Protein AF-A0AAN8G647-F1 (afdb_monomer_lite)

Radius of gyration: 43.49 Å; chains: 1; bounding box: 98×58×112 Å

InterPro domains:
  IPR051825 SRC Kinase Signaling Inhibitor [PTHR22741] (20-263)

Foldseek 3Di:
DDDDDDPDDDDDDDDDDPPDDDDDDDDDDDDDDDDDDDDDPDPPQPPVNVVVVVVVVVVVVVVVVVVVCCVCVPDDDPVVVVVVVVVVVVVCVVDVPVVVVVPDDDPDDPPPPDPVNVVVVVVVVVVVVVVVVVVVVVVVVVVVVVVVVVVVVVVVVVVVVVVVCVVVPPPDDDDPDDDPPVVVLVVVLVVLVVVLVVLVVVLVVLVVVLVVLVVVQVCCCVVVVDDDDVVSVVVSVVSVVVSVVSVVVSVVCVVVSVVSVVVD

Secondary structure (DSSP, 8-state):
-----------------TT---------------------------HHHHHHHHHHHHHHHHHHHHHHHHHHHTT--HHHHHHHHHHHHHHHHT-GGGGGGS-S-PPPPPS---HHHHHHHHHHHHHHHHHHHHHHHHHHHHHHHHHHHHHHHHHHHHHHHHHHHHHHS-------SS-HHHHHHHHHHHHHHHHHHHHHHHHHHHHHHHHHHHHHHHHHHHHS-PPPPHHHHHHHHHHHHHHHHHHHHHHHHHHHHHHHHHT-

Sequence (264 aa):
MAHTDYRKSRKNYDTYDPYSSDASSHASSHDSRSVTRSGSATPVIDRESRARMETMERQLAGLSSLVHSALVSKGMSESSRRDMADLRREILALHPDAERAASEEPPSLPDSLSSHTQTQLDHLRQKLQQAGTDMKQLRRIAQVNAQNARKYISEAAEEITRLVSQKIMVPVTNTPNGDGSRSAQKQDEIIERKNHEDRLIRLLEGLTRFENNVESVRSSVLTSNRKLRMSEVESLTEGLTQIGREAAALKTEFPSIQSGIEAQ

Organism: Trichostrongylus colubriformis (NCBI:txid6319)

Structure (mmCIF, N/CA/C/O backbone):
data_AF-A0AAN8G647-F1
#
_entry.id   AF-A0AAN8G647-F1
#
loop_
_atom_site.group_PDB
_atom_site.id
_atom_site.type_symbol
_atom_site.label_atom_id
_atom_site.label_alt_id
_atom_site.label_comp_id
_atom_site.label_asym_id
_atom_site.label_entity_id
_atom_site.label_seq_id
_atom_site.pdbx_PDB_ins_code
_atom_site.Cartn_x
_atom_site.Cartn_y
_atom_site.Cartn_z
_atom_site.occupancy
_atom_site.B_iso_or_equiv
_atom_site.auth_seq_id
_atom_site.auth_comp_id
_atom_site.auth_asym_id
_atom_site.auth_atom_id
_atom_site.pdbx_PDB_model_num
ATOM 1 N N . MET A 1 1 ? -18.556 34.632 -59.551 1.00 43.09 1 MET A N 1
ATOM 2 C CA . MET A 1 1 ? -17.208 34.964 -60.069 1.00 43.09 1 MET A CA 1
ATOM 3 C C . MET A 1 1 ? -16.446 35.686 -58.965 1.00 43.09 1 MET A C 1
ATOM 5 O O . MET A 1 1 ? -17.092 36.428 -58.242 1.00 43.09 1 MET A O 1
ATOM 9 N N . ALA A 1 2 ? -15.127 35.466 -58.879 1.00 40.72 2 ALA A N 1
ATOM 10 C CA . ALA A 1 2 ? -14.143 36.053 -57.947 1.00 40.72 2 ALA A CA 1
ATOM 11 C C . ALA A 1 2 ? -13.779 35.240 -56.678 1.00 40.72 2 ALA A C 1
ATOM 13 O O . ALA A 1 2 ? -14.402 35.341 -55.628 1.00 40.72 2 ALA A O 1
ATOM 14 N N . HIS A 1 3 ? -12.748 34.408 -56.877 1.00 38.38 3 HIS A N 1
ATOM 15 C CA . HIS A 1 3 ? -11.549 34.135 -56.067 1.00 38.38 3 HIS A CA 1
ATOM 16 C C . HIS A 1 3 ? -11.583 34.266 -54.535 1.00 38.38 3 HIS A C 1
ATOM 18 O O . HIS A 1 3 ? -11.672 35.354 -53.978 1.00 38.38 3 HIS A O 1
ATOM 24 N N . THR A 1 4 ? -11.335 33.133 -53.872 1.00 48.41 4 THR A N 1
ATOM 25 C CA . THR A 1 4 ? -10.794 33.053 -52.508 1.00 48.41 4 THR A CA 1
ATOM 26 C C . THR A 1 4 ? -9.387 32.458 -52.590 1.00 48.41 4 THR A C 1
ATOM 28 O O . THR A 1 4 ? -9.194 31.364 -53.125 1.00 48.41 4 THR A O 1
ATOM 31 N N . ASP A 1 5 ? -8.405 33.203 -52.093 1.00 44.22 5 ASP A N 1
ATOM 32 C CA . ASP A 1 5 ? -6.989 32.850 -52.088 1.00 44.22 5 ASP A CA 1
ATOM 33 C C . ASP A 1 5 ? -6.677 31.745 -51.068 1.00 44.22 5 ASP A C 1
ATOM 35 O O . ASP A 1 5 ? -6.790 31.942 -49.860 1.00 44.22 5 ASP A O 1
ATOM 39 N N . TYR A 1 6 ? -6.189 30.597 -51.543 1.00 44.00 6 TYR A N 1
ATOM 40 C CA . TYR A 1 6 ? -5.498 29.616 -50.703 1.00 44.00 6 TYR A CA 1
ATOM 41 C C . TYR A 1 6 ? -3.998 29.657 -50.999 1.00 44.00 6 TYR A C 1
ATOM 43 O O . TYR A 1 6 ? -3.492 29.009 -51.916 1.00 44.00 6 TYR A O 1
ATOM 51 N N . ARG A 1 7 ? -3.259 30.404 -50.173 1.00 42.88 7 ARG A N 1
ATOM 52 C CA . ARG A 1 7 ? -1.790 30.411 -50.141 1.00 42.88 7 ARG A CA 1
ATOM 53 C C . ARG A 1 7 ? -1.291 29.096 -49.532 1.00 42.88 7 ARG A C 1
ATOM 55 O O . ARG A 1 7 ? -1.077 28.990 -48.327 1.00 42.88 7 ARG A O 1
ATOM 62 N N . LYS A 1 8 ? -1.124 28.064 -50.363 1.00 43.88 8 LYS A N 1
ATOM 63 C CA . LYS A 1 8 ? -0.558 26.770 -49.957 1.00 43.88 8 LYS A CA 1
ATOM 64 C C . LYS A 1 8 ? 0.971 26.841 -50.008 1.00 43.88 8 LYS A C 1
ATOM 66 O O . LYS A 1 8 ? 1.579 26.754 -51.070 1.00 43.88 8 LYS A O 1
ATOM 71 N N . SER A 1 9 ? 1.571 27.027 -48.835 1.00 42.94 9 SER A N 1
ATOM 72 C CA . SER A 1 9 ? 3.010 26.918 -48.584 1.00 42.94 9 SER A CA 1
ATOM 73 C C . SER A 1 9 ? 3.505 25.514 -48.964 1.00 42.94 9 SER A C 1
ATOM 75 O O . SER A 1 9 ? 3.171 24.532 -48.299 1.00 42.94 9 SER A O 1
ATOM 77 N N . ARG A 1 10 ? 4.251 25.404 -50.070 1.00 42.22 10 ARG A N 1
ATOM 78 C CA . ARG A 1 10 ? 4.987 24.189 -50.442 1.00 42.22 10 ARG A CA 1
ATOM 79 C C . ARG A 1 10 ? 6.352 24.236 -49.759 1.00 42.22 10 ARG A C 1
ATOM 81 O O . ARG A 1 10 ? 7.203 25.037 -50.124 1.00 42.22 10 ARG A O 1
ATOM 88 N N . LYS A 1 11 ? 6.526 23.383 -48.750 1.00 42.91 11 LYS A N 1
ATOM 89 C CA . LYS A 1 11 ? 7.830 23.033 -48.183 1.00 42.91 11 LYS A CA 1
ATOM 90 C C . LYS A 1 11 ? 8.525 22.101 -49.177 1.00 42.91 11 LYS A C 1
ATOM 92 O O . LYS A 1 11 ? 8.021 21.009 -49.430 1.00 42.91 11 LYS A O 1
ATOM 97 N N . ASN A 1 12 ? 9.629 22.560 -49.759 1.00 40.22 12 ASN A N 1
ATOM 98 C CA . ASN A 1 12 ? 10.538 21.725 -50.535 1.00 40.22 12 ASN A CA 1
ATOM 99 C C . ASN A 1 12 ? 11.295 20.813 -49.560 1.00 40.22 12 ASN A C 1
ATOM 101 O O . ASN A 1 12 ? 11.876 21.296 -48.590 1.00 40.22 12 ASN A O 1
ATOM 105 N N . TYR A 1 13 ? 11.235 19.506 -49.796 1.00 39.31 13 TYR A N 1
ATOM 106 C CA . TYR A 1 13 ? 12.129 18.538 -49.177 1.00 39.31 13 TYR A CA 1
ATOM 107 C C . TYR A 1 13 ? 13.329 18.389 -50.111 1.00 39.31 13 TYR A C 1
ATOM 109 O O . TYR A 1 13 ? 13.176 17.850 -51.204 1.00 39.31 13 TYR A O 1
ATOM 117 N N . ASP A 1 14 ? 14.492 18.889 -49.694 1.00 42.91 14 ASP A N 1
ATOM 118 C CA . ASP A 1 14 ? 15.765 18.560 -50.332 1.00 42.91 14 ASP A CA 1
ATOM 119 C C . ASP A 1 14 ? 16.161 17.137 -49.922 1.00 42.91 14 ASP A C 1
ATOM 121 O O . ASP A 1 14 ? 16.402 16.833 -48.751 1.00 42.91 14 ASP A O 1
ATOM 125 N N . THR A 1 15 ? 16.166 16.248 -50.910 1.00 43.97 15 THR A N 1
ATOM 126 C CA . THR A 1 15 ? 16.683 14.884 -50.829 1.00 43.97 15 THR A CA 1
ATOM 127 C C . THR A 1 15 ? 18.209 14.943 -50.882 1.00 43.97 15 THR A C 1
ATOM 129 O O . THR A 1 15 ? 18.790 15.271 -51.910 1.00 43.97 15 THR A O 1
ATOM 132 N N . TYR A 1 16 ? 18.851 14.648 -49.753 1.00 43.12 16 TYR A N 1
ATOM 133 C CA . TYR A 1 16 ? 20.303 14.549 -49.617 1.00 43.12 16 TYR A CA 1
ATOM 134 C C . TYR A 1 16 ? 20.793 13.229 -50.238 1.00 43.12 16 TYR A C 1
ATOM 136 O O . TYR A 1 16 ? 20.509 12.159 -49.699 1.00 43.12 16 TYR A O 1
ATOM 144 N N . ASP A 1 17 ? 21.498 13.305 -51.370 1.00 45.91 17 ASP A N 1
ATOM 145 C CA . ASP A 1 17 ? 22.192 12.180 -52.013 1.00 45.91 17 ASP A CA 1
ATOM 146 C C . ASP A 1 17 ? 23.715 12.302 -51.770 1.00 45.91 17 ASP A C 1
ATOM 148 O O . ASP A 1 17 ? 24.342 13.235 -52.279 1.00 45.91 17 ASP A O 1
ATOM 152 N N . PRO A 1 18 ? 24.328 11.410 -50.970 1.00 44.50 18 PRO A N 1
ATOM 153 C CA . PRO A 1 18 ? 25.734 11.497 -50.581 1.00 44.50 18 PRO A CA 1
ATOM 154 C C . PRO A 1 18 ? 26.739 10.879 -51.577 1.00 44.50 18 PRO A C 1
ATOM 156 O O . PRO A 1 18 ? 27.893 10.690 -51.196 1.00 44.50 18 PRO A O 1
ATOM 159 N N . TYR A 1 19 ? 26.366 10.570 -52.829 1.00 44.28 19 TYR A N 1
ATOM 160 C CA . TYR A 1 19 ? 27.281 9.909 -53.786 1.00 44.28 19 TYR A CA 1
ATOM 161 C C . TYR A 1 19 ? 27.636 10.676 -55.071 1.00 44.28 19 TYR A C 1
ATOM 163 O O . TYR A 1 19 ? 28.317 10.125 -55.937 1.00 44.28 19 TYR A O 1
ATOM 171 N N . SER A 1 20 ? 27.293 11.959 -55.196 1.00 40.38 20 SER A N 1
ATOM 172 C CA . SER A 1 20 ? 27.728 12.763 -56.349 1.00 40.38 20 SER A CA 1
ATOM 173 C C . SER A 1 20 ? 29.081 13.433 -56.076 1.00 40.38 20 SER A C 1
ATOM 175 O O . SER A 1 20 ? 29.139 14.522 -55.514 1.00 40.38 20 SER A O 1
ATOM 177 N N . SER A 1 21 ? 30.183 12.770 -56.438 1.00 40.22 21 SER A N 1
ATOM 178 C CA . SER A 1 21 ? 31.523 13.379 -56.448 1.00 40.22 21 SER A CA 1
ATOM 179 C C . SER A 1 21 ? 31.944 13.725 -57.873 1.00 40.22 21 SER A C 1
ATOM 181 O O . SER A 1 21 ? 32.163 12.840 -58.701 1.00 40.22 21 SER A O 1
ATOM 183 N N . ASP A 1 22 ? 32.077 15.027 -58.118 1.00 37.62 22 ASP A N 1
ATOM 184 C CA . ASP A 1 22 ? 32.729 15.630 -59.275 1.00 37.62 22 ASP A CA 1
ATOM 185 C C . ASP A 1 22 ? 34.181 15.143 -59.392 1.00 37.62 22 ASP A C 1
ATOM 187 O O . ASP A 1 22 ? 35.044 15.486 -58.583 1.00 37.62 22 ASP A O 1
ATOM 191 N N . ALA A 1 23 ? 34.471 14.362 -60.430 1.00 37.97 23 ALA A N 1
ATOM 192 C CA . ALA A 1 23 ? 35.831 14.051 -60.850 1.00 37.97 23 ALA A CA 1
ATOM 193 C C . ALA A 1 23 ? 36.144 14.818 -62.140 1.00 37.97 23 ALA A C 1
ATOM 195 O O . ALA A 1 23 ? 36.084 14.281 -63.244 1.00 37.97 23 ALA A O 1
ATOM 196 N N . SER A 1 24 ? 36.495 16.094 -61.991 1.00 38.53 24 SER A N 1
ATOM 197 C CA . SER A 1 24 ? 37.143 16.875 -63.043 1.00 38.53 24 SER A CA 1
ATOM 198 C C . SER A 1 24 ? 38.278 17.708 -62.454 1.00 38.53 24 SER A C 1
ATOM 200 O O . SER A 1 24 ? 38.050 18.784 -61.903 1.00 38.53 24 SER A O 1
ATOM 202 N N . SER A 1 25 ? 39.515 17.235 -62.599 1.00 38.84 25 SER A N 1
ATOM 203 C CA . SER A 1 25 ? 40.699 18.091 -62.539 1.00 38.84 25 SER A CA 1
ATOM 204 C C . SER A 1 25 ? 41.855 17.503 -63.356 1.00 38.84 25 SER A C 1
ATOM 206 O O . SER A 1 25 ? 42.050 16.295 -63.469 1.00 38.84 25 SER A O 1
ATOM 208 N N . HIS A 1 26 ? 42.543 18.423 -64.024 1.00 37.00 26 HIS A N 1
ATOM 209 C CA . HIS A 1 26 ? 43.548 18.246 -65.060 1.00 37.00 26 HIS A CA 1
ATOM 210 C C . HIS A 1 26 ? 44.852 17.576 -64.601 1.00 37.00 26 HIS A C 1
ATOM 212 O O . HIS A 1 26 ? 45.383 17.869 -63.536 1.00 37.00 26 HIS A O 1
ATOM 218 N N . ALA A 1 27 ? 45.396 16.776 -65.522 1.00 36.59 27 ALA A N 1
ATOM 219 C CA . ALA A 1 27 ? 46.801 16.619 -65.906 1.00 36.59 27 ALA A CA 1
ATOM 220 C C . ALA A 1 27 ? 47.898 17.296 -65.052 1.00 36.59 27 ALA A C 1
ATOM 222 O O . ALA A 1 27 ? 48.019 18.518 -65.043 1.00 36.59 27 ALA A O 1
ATOM 223 N N . SER A 1 28 ? 48.854 16.491 -64.573 1.00 35.41 28 SER A N 1
ATOM 224 C CA . SER A 1 28 ? 50.280 16.779 -64.779 1.00 35.41 28 SER A CA 1
ATOM 225 C C . SER A 1 28 ? 51.147 15.513 -64.698 1.00 35.41 28 SER A C 1
ATOM 227 O O . SER A 1 28 ? 50.876 14.558 -63.977 1.00 35.41 28 SER A O 1
ATOM 229 N N . SER A 1 29 ? 52.161 15.523 -65.555 1.00 40.03 29 SER A N 1
ATOM 230 C CA . SER A 1 29 ? 53.156 14.500 -65.867 1.00 40.03 29 SER A CA 1
ATOM 231 C C . SER A 1 29 ? 54.141 14.235 -64.723 1.00 40.03 29 SER A C 1
ATOM 233 O O . SER A 1 29 ? 54.712 15.193 -64.209 1.00 40.03 29 SER A O 1
ATOM 235 N N . HIS A 1 30 ? 54.496 12.966 -64.470 1.00 38.84 30 HIS A N 1
ATOM 236 C CA . HIS A 1 30 ? 55.895 12.638 -64.166 1.00 38.84 30 HIS A CA 1
ATOM 237 C C . HIS A 1 30 ? 56.298 11.192 -64.524 1.00 38.84 30 HIS A C 1
ATOM 239 O O . HIS A 1 30 ? 55.795 10.216 -63.980 1.00 38.84 30 HIS A O 1
ATOM 245 N N . ASP A 1 31 ? 57.207 11.155 -65.496 1.00 34.41 31 ASP A N 1
ATOM 246 C CA . ASP A 1 31 ? 58.254 10.211 -65.905 1.00 34.41 31 ASP A CA 1
ATOM 247 C C . ASP A 1 31 ? 58.408 8.819 -65.244 1.00 34.41 31 ASP A C 1
ATOM 249 O O . ASP A 1 31 ? 58.421 8.645 -64.027 1.00 34.41 31 ASP A O 1
ATOM 253 N N . SER A 1 32 ? 58.652 7.829 -66.109 1.00 44.47 32 SER A N 1
ATOM 254 C CA . SER A 1 32 ? 58.877 6.409 -65.821 1.00 44.47 32 SER A CA 1
ATOM 255 C C . SER A 1 32 ? 60.357 6.041 -65.909 1.00 44.47 32 SER A C 1
ATOM 257 O O . SER A 1 32 ? 60.841 5.861 -67.022 1.00 44.47 32 SER A O 1
ATOM 259 N N . ARG A 1 33 ? 61.052 5.814 -64.783 1.00 40.72 33 ARG A N 1
ATOM 260 C CA . ARG A 1 33 ? 62.309 5.023 -64.663 1.00 40.72 33 ARG A CA 1
ATOM 261 C C . ARG A 1 33 ? 62.396 4.566 -63.196 1.00 40.72 33 ARG A C 1
ATOM 263 O O . ARG A 1 33 ? 62.399 5.408 -62.316 1.00 40.72 33 ARG A O 1
ATOM 270 N N . SER A 1 34 ? 62.433 3.302 -62.783 1.00 40.38 34 SER A N 1
ATOM 271 C CA . SER A 1 34 ? 63.352 2.232 -63.165 1.00 40.38 34 SER A CA 1
ATOM 272 C C . SER A 1 34 ? 62.879 0.939 -62.491 1.00 40.38 34 SER A C 1
ATOM 274 O O . SER A 1 34 ? 62.493 0.947 -61.324 1.00 40.38 34 SER A O 1
ATOM 276 N N . VAL A 1 35 ? 62.969 -0.178 -63.203 1.00 47.22 35 VAL A N 1
ATOM 277 C CA . VAL A 1 35 ? 62.824 -1.530 -62.658 1.00 47.22 35 VAL A CA 1
ATOM 278 C C . VAL A 1 35 ? 64.090 -1.898 -61.879 1.00 47.22 35 VAL A C 1
ATOM 280 O O . VAL A 1 35 ? 65.150 -2.030 -62.483 1.00 47.22 35 VAL A O 1
ATOM 283 N N . THR A 1 36 ? 63.972 -2.166 -60.576 1.00 38.69 36 THR A N 1
ATOM 284 C CA . THR A 1 36 ? 64.794 -3.176 -59.892 1.00 38.69 36 THR A CA 1
ATOM 285 C C . THR A 1 36 ? 63.923 -4.028 -58.973 1.00 38.69 36 THR A C 1
ATOM 287 O O . THR A 1 36 ? 63.086 -3.577 -58.200 1.00 38.69 36 THR A O 1
ATOM 290 N N . ARG A 1 37 ? 64.102 -5.326 -59.167 1.00 43.94 37 ARG A N 1
ATOM 291 C CA . ARG A 1 37 ? 63.348 -6.469 -58.669 1.00 43.94 37 ARG A CA 1
ATOM 292 C C . ARG A 1 37 ? 64.008 -6.977 -57.386 1.00 43.94 37 ARG A C 1
ATOM 294 O O . ARG A 1 37 ? 65.165 -7.376 -57.486 1.00 43.94 37 ARG A O 1
ATOM 301 N N . SER A 1 38 ? 63.301 -7.015 -56.245 1.00 41.53 38 SER A N 1
ATOM 302 C CA . SER A 1 38 ? 63.410 -8.056 -55.187 1.00 41.53 38 SER A CA 1
ATOM 303 C C . SER A 1 38 ? 62.691 -7.706 -53.872 1.00 41.53 38 SER A C 1
ATOM 305 O O . SER A 1 38 ? 62.973 -6.674 -53.280 1.00 41.53 38 SER A O 1
ATOM 307 N N . GLY A 1 39 ? 61.888 -8.655 -53.365 1.00 48.94 39 GLY A N 1
ATOM 308 C CA . GLY A 1 39 ? 61.777 -8.941 -51.925 1.00 48.94 39 GLY A CA 1
ATOM 309 C C . GLY A 1 39 ? 60.539 -8.440 -51.162 1.00 48.94 39 GLY A C 1
ATOM 310 O O . GLY A 1 39 ? 60.476 -7.289 -50.761 1.00 48.94 39 GLY A O 1
ATOM 311 N N . SER A 1 40 ? 59.645 -9.377 -50.825 1.00 43.25 40 SER A N 1
ATOM 312 C CA . SER A 1 40 ? 58.535 -9.308 -49.848 1.00 43.25 40 SER A CA 1
ATOM 313 C C . SER A 1 40 ? 57.311 -8.446 -50.197 1.00 43.25 40 SER A C 1
ATOM 315 O O . SER A 1 40 ? 57.315 -7.221 -50.153 1.00 43.25 40 SER A O 1
ATOM 317 N N . ALA A 1 41 ? 56.202 -9.136 -50.471 1.00 51.62 41 ALA A N 1
ATOM 318 C CA . ALA A 1 41 ? 54.857 -8.579 -50.445 1.00 51.62 41 ALA A CA 1
ATOM 319 C C . ALA A 1 41 ? 54.406 -8.376 -48.987 1.00 51.62 41 ALA A C 1
ATOM 321 O O . ALA A 1 41 ? 53.585 -9.122 -48.463 1.00 51.62 41 ALA A O 1
ATOM 322 N N . THR A 1 42 ? 54.963 -7.368 -48.326 1.00 52.59 42 THR A N 1
ATOM 323 C CA . THR A 1 42 ? 54.380 -6.778 -47.117 1.00 52.59 42 THR A CA 1
ATOM 324 C C . THR A 1 42 ? 54.356 -5.271 -47.323 1.00 52.59 42 THR A C 1
ATOM 326 O O . THR A 1 42 ? 55.419 -4.706 -47.594 1.00 52.59 42 THR A O 1
ATOM 329 N N . PRO A 1 43 ? 53.191 -4.601 -47.235 1.00 56.25 43 PRO A N 1
ATOM 330 C CA . PRO A 1 43 ? 53.145 -3.146 -47.274 1.00 56.25 43 PRO A CA 1
ATOM 331 C C . PRO A 1 43 ? 54.104 -2.596 -46.217 1.00 56.25 43 PRO A C 1
ATOM 333 O O . PRO A 1 43 ? 54.040 -3.002 -45.054 1.00 56.25 43 PRO A O 1
ATOM 336 N N . VAL A 1 44 ? 55.012 -1.703 -46.613 1.00 56.62 44 VAL A N 1
ATOM 337 C CA . VAL A 1 44 ? 55.857 -0.963 -45.673 1.00 56.62 44 VAL A CA 1
ATOM 338 C C . VAL A 1 44 ? 54.923 -0.050 -44.886 1.00 56.62 44 VAL A C 1
ATOM 340 O O . VAL A 1 44 ? 54.561 1.031 -45.338 1.00 56.62 44 VAL A O 1
ATOM 343 N N . ILE A 1 45 ? 54.451 -0.533 -43.738 1.00 61.94 45 ILE A N 1
ATOM 344 C CA . ILE A 1 45 ? 53.672 0.264 -42.797 1.00 61.94 45 ILE A CA 1
ATOM 345 C C . ILE A 1 45 ? 54.600 1.374 -42.314 1.00 61.94 45 ILE A C 1
ATOM 347 O O . ILE A 1 45 ? 55.615 1.102 -41.668 1.00 61.94 45 ILE A O 1
ATOM 351 N N . ASP A 1 46 ? 54.255 2.613 -42.655 1.00 77.69 46 ASP A N 1
ATOM 352 C CA . ASP A 1 46 ? 55.008 3.789 -42.244 1.00 77.69 46 ASP A CA 1
ATOM 353 C C . ASP A 1 46 ? 55.131 3.842 -40.711 1.00 77.69 46 ASP A C 1
ATOM 355 O O . ASP A 1 46 ? 54.240 3.386 -39.983 1.00 77.69 46 ASP A O 1
ATOM 359 N N . ARG A 1 47 ? 56.243 4.372 -40.190 1.00 75.12 47 ARG A N 1
ATOM 360 C CA . ARG A 1 47 ? 56.550 4.337 -38.744 1.00 75.12 47 ARG A CA 1
ATOM 361 C C . ARG A 1 47 ? 55.444 4.995 -37.915 1.00 75.12 47 ARG A C 1
ATOM 363 O O . ARG A 1 47 ? 55.124 4.530 -36.822 1.00 75.12 47 ARG A O 1
ATOM 370 N N . GLU A 1 48 ? 54.826 6.031 -38.470 1.00 75.25 48 GLU A N 1
ATOM 371 C CA . GLU A 1 48 ? 53.667 6.705 -37.894 1.00 75.25 48 GLU A CA 1
ATOM 372 C C . GLU A 1 48 ? 52.415 5.811 -37.877 1.00 75.25 48 GLU A C 1
ATOM 374 O O . GLU A 1 48 ? 51.706 5.746 -36.873 1.00 75.25 48 GLU A O 1
ATOM 379 N N . SER A 1 49 ? 52.171 5.057 -38.951 1.00 77.56 49 SER A N 1
ATOM 380 C CA . SER A 1 49 ? 51.048 4.114 -39.032 1.00 77.56 49 SER A CA 1
ATOM 381 C C . SER A 1 49 ? 51.186 2.979 -38.013 1.00 77.56 49 SER A C 1
ATOM 383 O O . SER A 1 49 ? 50.196 2.571 -37.407 1.00 77.56 49 SER A O 1
ATOM 385 N N . ARG A 1 50 ? 52.417 2.517 -37.749 1.00 80.94 50 ARG A N 1
ATOM 386 C CA . ARG A 1 50 ? 52.696 1.534 -36.690 1.00 80.94 50 ARG A CA 1
ATOM 387 C C . ARG A 1 50 ? 52.378 2.088 -35.298 1.00 80.94 50 ARG A C 1
ATOM 389 O O . ARG A 1 50 ? 51.695 1.413 -34.537 1.00 80.94 50 ARG A O 1
ATOM 396 N N . ALA A 1 51 ? 52.787 3.320 -34.991 1.00 78.75 51 ALA A N 1
ATOM 397 C CA . ALA A 1 51 ? 52.489 3.952 -33.702 1.00 78.75 51 ALA A CA 1
ATOM 398 C C . ALA A 1 51 ? 50.978 4.187 -33.494 1.00 78.75 51 ALA A C 1
ATOM 400 O O . ALA A 1 51 ? 50.446 4.002 -32.396 1.00 78.75 51 ALA A O 1
ATOM 401 N N . ARG A 1 52 ? 50.253 4.547 -34.560 1.00 85.19 52 ARG A N 1
ATOM 402 C CA . ARG A 1 52 ? 48.787 4.684 -34.530 1.00 85.19 52 ARG A CA 1
ATOM 403 C C . ARG A 1 52 ? 48.085 3.341 -34.298 1.00 85.19 52 ARG A C 1
ATOM 405 O O . ARG A 1 52 ? 47.121 3.283 -33.544 1.00 85.19 52 ARG A O 1
ATOM 412 N N . MET A 1 53 ? 48.576 2.252 -34.890 1.00 86.38 53 MET A N 1
ATOM 413 C CA . MET A 1 53 ? 48.035 0.915 -34.616 1.00 86.38 53 MET A CA 1
ATOM 414 C C . MET A 1 53 ? 48.348 0.442 -33.197 1.00 86.38 53 MET A C 1
ATOM 416 O O . MET A 1 53 ? 47.452 -0.048 -32.525 1.00 86.38 53 MET A O 1
ATOM 420 N N . GLU A 1 54 ? 49.562 0.667 -32.700 1.00 83.25 54 GLU A N 1
ATOM 421 C CA . GLU A 1 54 ? 49.960 0.275 -31.342 1.00 83.25 54 GLU A CA 1
ATOM 422 C C . GLU A 1 54 ? 49.167 1.033 -30.262 1.00 83.25 54 GLU A C 1
ATOM 424 O O . GLU A 1 54 ? 48.796 0.482 -29.226 1.00 83.25 54 GLU A O 1
ATOM 429 N N . THR A 1 55 ? 48.850 2.309 -30.502 1.00 86.00 55 THR A N 1
ATOM 430 C CA . THR A 1 55 ? 47.978 3.088 -29.605 1.00 86.00 55 THR A CA 1
ATOM 431 C C . THR A 1 55 ? 46.537 2.587 -29.630 1.00 86.00 55 THR A C 1
ATOM 433 O O . THR A 1 55 ? 45.940 2.436 -28.563 1.00 86.00 55 THR A O 1
ATOM 436 N N . MET A 1 56 ? 45.996 2.264 -30.807 1.00 86.62 56 MET A N 1
ATOM 437 C CA . MET A 1 56 ? 44.683 1.621 -30.911 1.00 86.62 56 MET A CA 1
ATOM 438 C C . MET A 1 56 ? 44.668 0.240 -30.244 1.00 86.62 56 MET A C 1
ATOM 440 O O . MET A 1 56 ? 43.718 -0.081 -29.539 1.00 86.62 56 MET A O 1
ATOM 444 N N . GLU A 1 57 ? 45.728 -0.553 -30.378 1.00 85.06 57 GLU A N 1
ATOM 445 C CA . GLU A 1 57 ? 45.850 -1.869 -29.745 1.00 85.06 57 GLU A CA 1
ATOM 446 C C . GLU A 1 57 ? 45.875 -1.762 -28.215 1.00 85.06 57 GLU A C 1
ATOM 448 O O . GLU A 1 57 ? 45.150 -2.483 -27.529 1.00 85.06 57 GLU A O 1
ATOM 453 N N . ARG A 1 58 ? 46.608 -0.785 -27.665 1.00 86.62 58 ARG A N 1
ATOM 454 C CA . ARG A 1 58 ? 46.591 -0.487 -26.223 1.00 86.62 58 ARG A CA 1
ATOM 455 C C . ARG A 1 58 ? 45.210 -0.062 -25.730 1.00 86.62 58 ARG A C 1
ATOM 457 O O . ARG A 1 58 ? 44.789 -0.481 -24.652 1.00 86.62 58 ARG A O 1
ATOM 464 N N . GLN A 1 59 ? 44.491 0.751 -26.503 1.00 87.75 59 GLN A N 1
ATOM 465 C CA . GLN A 1 59 ? 43.125 1.158 -26.163 1.00 87.75 59 GLN A CA 1
ATOM 466 C C . GLN A 1 59 ? 42.164 -0.035 -26.196 1.00 87.75 59 GLN A C 1
ATOM 468 O O . GLN A 1 59 ? 41.386 -0.218 -25.260 1.00 87.75 59 GLN A O 1
ATOM 473 N N . LEU A 1 60 ? 42.258 -0.888 -27.217 1.00 84.69 60 LEU A N 1
ATOM 474 C CA . LEU A 1 60 ? 41.473 -2.117 -27.331 1.00 84.69 60 LEU A CA 1
ATOM 475 C C . LEU A 1 60 ? 41.778 -3.099 -26.190 1.00 84.69 60 LEU A C 1
ATOM 477 O O . LEU A 1 60 ? 40.854 -3.697 -25.636 1.00 84.69 60 LEU A O 1
ATOM 481 N N . ALA A 1 61 ? 43.040 -3.216 -25.772 1.00 77.50 61 ALA A N 1
ATOM 482 C CA . ALA A 1 61 ? 43.437 -4.016 -24.616 1.00 77.50 61 ALA A CA 1
ATOM 483 C C . ALA A 1 61 ? 42.885 -3.443 -23.297 1.00 77.50 61 ALA A C 1
ATOM 485 O O . ALA A 1 61 ? 42.358 -4.188 -22.468 1.00 77.50 61 ALA A O 1
ATOM 486 N N . GLY A 1 62 ? 42.929 -2.118 -23.117 1.00 81.75 62 GLY A N 1
ATOM 487 C CA . GLY A 1 62 ? 42.351 -1.434 -21.956 1.00 81.75 62 GLY A CA 1
ATOM 488 C C . GLY A 1 62 ? 40.833 -1.608 -21.862 1.00 81.75 62 GLY A C 1
ATOM 489 O O . GLY A 1 62 ? 40.312 -1.933 -20.794 1.00 81.75 62 GLY A O 1
ATOM 490 N N . LEU A 1 63 ? 40.127 -1.481 -22.990 1.00 83.38 63 LEU A N 1
ATOM 491 C CA . LEU A 1 63 ? 38.690 -1.752 -23.081 1.00 83.38 63 LEU A CA 1
ATOM 492 C C . LEU A 1 63 ? 38.377 -3.226 -22.814 1.00 83.38 63 LEU A C 1
ATOM 494 O O . LEU A 1 63 ? 37.436 -3.513 -22.084 1.00 83.38 63 LEU A O 1
ATOM 498 N N . SER A 1 64 ? 39.184 -4.157 -23.324 1.00 77.81 64 SER A N 1
ATOM 499 C CA . SER A 1 64 ? 39.015 -5.593 -23.066 1.00 77.81 64 SER A CA 1
ATOM 500 C C . SER A 1 64 ? 39.208 -5.931 -21.587 1.00 77.81 64 SER A C 1
ATOM 502 O O . SER A 1 64 ? 38.416 -6.678 -21.019 1.00 77.81 64 SER A O 1
ATOM 504 N N . SER A 1 65 ? 40.203 -5.329 -20.927 1.00 76.56 65 SER A N 1
ATOM 505 C CA . SER A 1 65 ? 40.429 -5.479 -19.484 1.00 76.56 65 SER A CA 1
ATOM 506 C C . SER A 1 65 ? 39.288 -4.878 -18.657 1.00 76.56 65 SER A C 1
ATOM 508 O O . SER A 1 65 ? 38.846 -5.478 -17.677 1.00 76.56 65 SER A O 1
ATOM 510 N N . LEU A 1 66 ? 38.747 -3.730 -19.078 1.00 80.25 66 LEU A N 1
ATOM 511 C CA . LEU A 1 66 ? 37.606 -3.084 -18.427 1.00 80.25 66 LEU A CA 1
ATOM 512 C C . LEU A 1 66 ? 36.294 -3.860 -18.631 1.00 80.25 66 LEU A C 1
ATOM 514 O O . LEU A 1 66 ? 35.532 -4.035 -17.686 1.00 80.25 66 LEU A O 1
ATOM 518 N N . VAL A 1 67 ? 36.036 -4.372 -19.835 1.00 78.44 67 VAL A N 1
ATOM 519 C CA . VAL A 1 67 ? 34.883 -5.237 -20.133 1.00 78.44 67 VAL A CA 1
ATOM 520 C C . VAL A 1 67 ? 34.997 -6.539 -19.349 1.00 78.44 67 VAL A C 1
ATOM 522 O O . VAL A 1 67 ? 34.037 -6.958 -18.709 1.00 78.44 67 VAL A O 1
ATOM 525 N N . HIS A 1 68 ? 36.181 -7.145 -19.310 1.00 68.44 68 HIS A N 1
ATOM 526 C CA . HIS A 1 68 ? 36.422 -8.347 -18.526 1.00 68.44 68 HIS A CA 1
ATOM 527 C C . HIS A 1 68 ? 36.289 -8.080 -17.019 1.00 68.44 68 HIS A C 1
ATOM 529 O O . HIS A 1 68 ? 35.738 -8.909 -16.301 1.00 68.44 68 HIS A O 1
ATOM 535 N N . SER A 1 69 ? 36.748 -6.935 -16.506 1.00 69.81 69 SER A N 1
ATOM 536 C CA . SER A 1 69 ? 36.569 -6.585 -15.092 1.00 69.81 69 SER A CA 1
ATOM 537 C C . SER A 1 69 ? 35.106 -6.296 -14.760 1.00 69.81 69 SER A C 1
ATOM 539 O O . SER A 1 69 ? 34.638 -6.745 -13.721 1.00 69.81 69 SER A O 1
ATOM 541 N N . ALA A 1 70 ? 34.347 -5.659 -15.652 1.00 69.25 70 ALA A N 1
ATOM 542 C CA . ALA A 1 70 ? 32.916 -5.427 -15.475 1.00 69.25 70 ALA A CA 1
ATOM 543 C C . ALA A 1 70 ? 32.096 -6.729 -15.527 1.00 69.25 70 ALA A C 1
ATOM 545 O O . ALA A 1 70 ? 31.205 -6.918 -14.698 1.00 69.25 70 ALA A O 1
ATOM 546 N N . LEU A 1 71 ? 32.419 -7.640 -16.452 1.00 64.88 71 LEU A N 1
ATOM 547 C CA . LEU A 1 71 ? 31.769 -8.950 -16.572 1.00 64.88 71 LEU A CA 1
ATOM 548 C C . LEU A 1 71 ? 32.109 -9.871 -15.393 1.00 64.88 71 LEU A C 1
ATOM 550 O O . LEU A 1 71 ? 31.227 -10.556 -14.884 1.00 64.88 71 LEU A O 1
ATOM 554 N N . VAL A 1 72 ? 33.357 -9.852 -14.911 1.00 61.12 72 VAL A N 1
ATOM 555 C CA . VAL A 1 72 ? 33.785 -10.695 -13.781 1.00 61.12 72 VAL A CA 1
ATOM 556 C C . VAL A 1 72 ? 33.391 -10.116 -12.426 1.00 61.12 72 VAL A C 1
ATOM 558 O O . VAL A 1 72 ? 33.047 -10.857 -11.507 1.00 61.12 72 VAL A O 1
ATOM 561 N N . SER A 1 73 ? 33.412 -8.791 -12.279 1.00 57.53 73 SER A N 1
ATOM 562 C CA . SER A 1 73 ? 33.083 -8.124 -11.016 1.00 57.53 73 SER A CA 1
ATOM 563 C C . SER A 1 73 ? 31.579 -8.003 -10.776 1.00 57.53 73 SER A C 1
ATOM 565 O O . SER A 1 73 ? 31.181 -7.780 -9.632 1.00 57.53 73 SER A O 1
ATOM 567 N N . LYS A 1 74 ? 30.730 -8.132 -11.804 1.00 57.19 74 LYS A N 1
ATOM 568 C CA . LYS A 1 74 ? 29.274 -8.027 -11.660 1.00 57.19 74 LYS A CA 1
ATOM 569 C C . LYS A 1 74 ? 28.603 -9.393 -11.836 1.00 57.19 74 LYS A C 1
ATOM 571 O O . LYS A 1 74 ? 27.967 -9.655 -12.848 1.00 57.19 74 LYS A O 1
ATOM 576 N N . GLY A 1 75 ? 28.698 -10.234 -10.803 1.00 57.94 75 GLY A N 1
ATOM 577 C CA . GLY A 1 75 ? 27.768 -11.357 -10.610 1.00 57.94 75 GLY A CA 1
ATOM 578 C C . GLY A 1 75 ? 28.314 -12.777 -10.780 1.00 57.94 75 GLY A C 1
ATOM 579 O O . GLY A 1 75 ? 27.512 -13.696 -10.908 1.00 57.94 75 GLY A O 1
ATOM 580 N N . MET A 1 76 ? 29.631 -12.998 -10.753 1.00 58.25 76 MET A N 1
ATOM 581 C CA . MET A 1 76 ? 30.194 -14.357 -10.741 1.00 58.25 76 MET A CA 1
ATOM 582 C C . MET A 1 76 ? 30.321 -14.896 -9.309 1.00 58.25 76 MET A C 1
ATOM 584 O O . MET A 1 76 ? 30.767 -14.182 -8.410 1.00 58.25 76 MET A O 1
ATOM 588 N N . SER A 1 77 ? 29.935 -16.158 -9.090 1.00 62.69 77 SER A N 1
ATOM 589 C CA . SER A 1 77 ? 30.130 -16.845 -7.809 1.00 62.69 77 SER A CA 1
ATOM 590 C C . SER A 1 77 ? 31.620 -17.029 -7.503 1.00 62.69 77 SER A C 1
ATOM 592 O O . SER A 1 77 ? 32.455 -17.133 -8.403 1.00 62.69 77 SER A O 1
ATOM 594 N N . GLU A 1 78 ? 31.965 -17.104 -6.215 1.00 61.97 78 GLU A N 1
ATOM 595 C CA . GLU A 1 78 ? 33.352 -17.244 -5.741 1.00 61.97 78 GLU A CA 1
ATOM 596 C C . GLU A 1 78 ? 34.085 -18.470 -6.323 1.00 61.97 78 GLU A C 1
ATOM 598 O O . GLU A 1 78 ? 35.308 -18.444 -6.457 1.00 61.97 78 GLU A O 1
ATOM 603 N N . SER A 1 79 ? 33.350 -19.512 -6.729 1.00 67.38 79 SER A N 1
ATOM 604 C CA . SER A 1 79 ? 33.878 -20.663 -7.475 1.00 67.38 79 SER A CA 1
ATOM 605 C C . SER A 1 79 ? 34.401 -20.268 -8.860 1.00 67.38 79 SER A C 1
ATOM 607 O O . SER A 1 79 ? 35.570 -20.477 -9.161 1.00 67.38 79 SER A O 1
ATOM 609 N N . SER A 1 80 ? 33.586 -19.583 -9.662 1.00 68.81 80 SER A N 1
ATOM 610 C CA . SER A 1 80 ? 33.941 -19.170 -11.023 1.00 68.81 80 SER A CA 1
ATOM 611 C C . SER A 1 80 ? 35.061 -18.124 -11.060 1.00 68.81 80 SER A C 1
ATOM 613 O O . SER A 1 80 ? 35.807 -18.051 -12.035 1.00 68.81 80 SER A O 1
ATOM 615 N N . ARG A 1 81 ? 35.224 -17.322 -9.994 1.00 69.69 81 ARG A N 1
ATOM 616 C CA . ARG A 1 81 ? 36.392 -16.433 -9.830 1.00 69.69 81 ARG A CA 1
ATOM 617 C C . ARG A 1 81 ? 37.694 -17.211 -9.653 1.00 69.69 81 ARG A C 1
ATOM 619 O O . ARG A 1 81 ? 38.717 -16.762 -10.167 1.00 69.69 81 ARG A O 1
ATOM 626 N N . ARG A 1 82 ? 37.669 -18.329 -8.920 1.00 73.50 82 ARG A N 1
ATOM 627 C CA . ARG A 1 82 ? 38.849 -19.184 -8.711 1.00 73.50 82 ARG A CA 1
ATOM 628 C C . ARG A 1 82 ? 39.206 -19.939 -9.983 1.00 73.50 82 ARG A C 1
ATOM 630 O O . ARG A 1 82 ? 40.349 -19.840 -10.407 1.00 73.50 82 ARG A O 1
ATOM 637 N N . ASP A 1 83 ? 38.219 -20.523 -10.657 1.00 75.75 83 ASP A N 1
ATOM 638 C CA . ASP A 1 83 ? 38.437 -21.258 -11.910 1.00 75.75 83 ASP A CA 1
ATOM 639 C C . ASP A 1 83 ? 39.051 -20.359 -13.000 1.00 75.75 83 ASP A C 1
ATOM 641 O O . ASP A 1 83 ? 40.004 -20.738 -13.675 1.00 75.75 83 ASP A O 1
ATOM 645 N N . MET A 1 84 ? 38.585 -19.109 -13.118 1.00 71.56 84 MET A N 1
ATOM 646 C CA . MET A 1 84 ? 39.176 -18.127 -14.039 1.00 71.56 84 MET A CA 1
ATOM 647 C C . MET A 1 84 ? 40.569 -17.649 -13.607 1.00 71.56 84 MET A C 1
ATOM 649 O O . MET A 1 84 ? 41.384 -17.281 -14.454 1.00 71.56 84 MET A O 1
ATOM 653 N N . ALA A 1 85 ? 40.858 -17.611 -12.304 1.00 75.06 85 ALA A N 1
ATOM 654 C CA . ALA A 1 85 ? 42.190 -17.280 -11.801 1.00 75.06 85 ALA A CA 1
ATOM 655 C C . ALA A 1 85 ? 43.190 -18.415 -12.064 1.00 75.06 85 ALA A C 1
ATOM 657 O O . ALA A 1 85 ? 44.352 -18.144 -12.364 1.00 75.06 85 ALA A O 1
ATOM 658 N N . ASP A 1 86 ? 42.735 -19.662 -12.008 1.00 78.88 86 ASP A N 1
ATOM 659 C CA . ASP A 1 86 ? 43.551 -20.834 -12.308 1.00 78.88 86 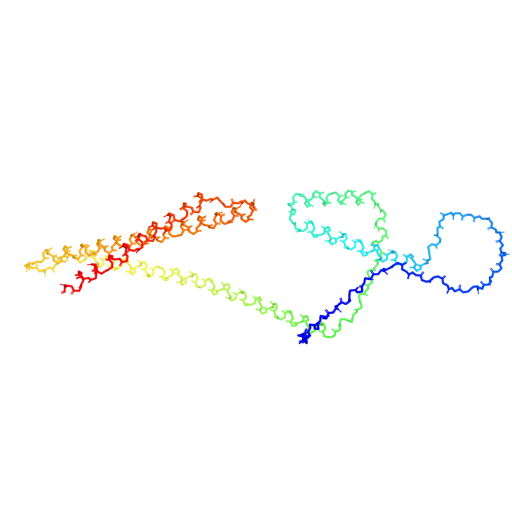ASP A CA 1
ATOM 660 C C . ASP A 1 86 ? 43.789 -20.971 -13.815 1.00 78.88 86 ASP A C 1
ATOM 662 O O . ASP A 1 86 ? 44.937 -21.139 -14.224 1.00 78.88 86 ASP A O 1
ATOM 666 N N . LEU A 1 87 ? 42.777 -20.698 -14.648 1.00 80.00 87 LEU A N 1
ATOM 667 C CA . LEU A 1 87 ? 42.945 -20.595 -16.102 1.00 80.00 87 LEU A CA 1
ATOM 668 C C . LEU A 1 87 ? 43.960 -19.501 -16.485 1.00 80.00 87 LEU A C 1
ATOM 670 O O . LEU A 1 87 ? 44.783 -19.682 -17.375 1.00 80.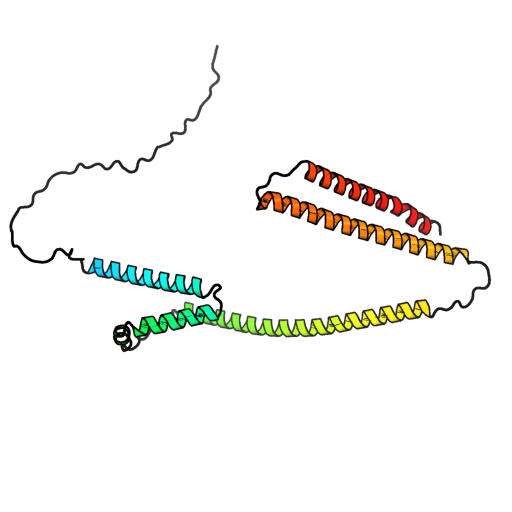00 87 LEU A O 1
ATOM 674 N N . ARG A 1 88 ? 43.954 -18.360 -15.780 1.00 70.75 88 ARG A N 1
ATOM 675 C CA . ARG A 1 88 ? 44.951 -17.290 -15.972 1.00 70.75 88 ARG A CA 1
ATOM 676 C C . ARG A 1 88 ? 46.363 -17.720 -15.584 1.00 70.75 88 ARG A C 1
ATOM 678 O O . ARG A 1 88 ? 47.308 -17.338 -16.270 1.00 70.75 88 ARG A O 1
ATOM 685 N N . ARG A 1 89 ? 46.515 -18.490 -14.502 1.00 78.44 89 ARG A N 1
ATOM 686 C CA . ARG A 1 89 ? 47.814 -19.051 -14.100 1.00 78.44 89 ARG A CA 1
ATOM 687 C C . ARG A 1 89 ? 48.338 -20.039 -15.136 1.00 78.44 89 ARG A C 1
ATOM 689 O O . ARG A 1 89 ? 49.523 -20.006 -15.444 1.00 78.44 89 ARG A O 1
ATOM 696 N N . GLU A 1 90 ? 47.460 -20.852 -15.707 1.00 75.88 90 GLU A N 1
ATOM 697 C CA . GLU A 1 90 ? 47.806 -21.806 -16.760 1.00 75.88 90 GLU A CA 1
ATOM 698 C C . GLU A 1 90 ? 48.201 -21.103 -18.070 1.00 75.88 90 GLU A C 1
ATOM 700 O O . GLU A 1 90 ? 49.218 -21.440 -18.667 1.00 75.88 90 GLU A O 1
ATOM 705 N N . ILE A 1 91 ? 47.485 -20.045 -18.465 1.00 67.00 91 ILE A N 1
ATOM 706 C CA . ILE A 1 91 ? 47.828 -19.230 -19.645 1.00 67.00 91 ILE A CA 1
ATOM 707 C C . ILE A 1 91 ? 49.185 -18.527 -19.473 1.00 67.00 91 ILE A C 1
ATOM 709 O O . ILE A 1 91 ? 49.976 -18.485 -20.414 1.00 67.00 91 ILE A O 1
ATOM 713 N N . LEU A 1 92 ? 49.485 -18.006 -18.277 1.00 66.19 92 LEU A N 1
ATOM 714 C CA . LEU A 1 92 ? 50.789 -17.402 -17.970 1.00 66.19 92 LEU A CA 1
ATOM 715 C C . LEU A 1 92 ? 51.921 -18.439 -17.957 1.00 66.19 92 LEU A C 1
ATOM 717 O O . LEU A 1 92 ? 53.020 -18.141 -18.415 1.00 66.19 92 LEU A O 1
ATOM 721 N N . ALA A 1 93 ? 51.653 -19.667 -17.506 1.00 67.88 93 ALA A N 1
ATOM 722 C CA . ALA A 1 93 ? 52.624 -20.762 -17.548 1.00 67.88 93 ALA A CA 1
ATOM 723 C C . ALA A 1 93 ? 52.964 -21.215 -18.984 1.00 67.88 93 ALA A C 1
ATOM 725 O O . ALA A 1 93 ? 54.032 -21.780 -19.212 1.00 67.88 93 ALA A O 1
ATOM 726 N N . LEU A 1 94 ? 52.083 -20.945 -19.955 1.00 65.06 94 LEU A N 1
ATOM 727 C CA . LEU A 1 94 ? 52.275 -21.270 -21.372 1.00 65.06 94 LEU A CA 1
ATOM 728 C C . LEU A 1 94 ? 52.995 -20.163 -22.172 1.00 65.06 94 LEU A C 1
ATOM 730 O O . LEU A 1 94 ? 53.412 -20.416 -23.300 1.00 65.06 94 LEU A O 1
ATOM 734 N N . HIS A 1 95 ? 53.183 -18.963 -21.603 1.00 53.53 95 HIS A N 1
ATOM 735 C CA . HIS A 1 95 ? 53.881 -17.829 -22.231 1.00 53.53 95 HIS A CA 1
ATOM 736 C C . HIS A 1 95 ? 54.989 -17.266 -21.308 1.00 53.53 95 HIS A C 1
ATOM 738 O O . HIS A 1 95 ? 54.786 -16.239 -20.657 1.00 53.53 95 HIS A O 1
ATOM 744 N N . PRO A 1 96 ? 56.189 -17.884 -21.265 1.00 56.94 96 PRO A N 1
ATOM 745 C CA . PRO A 1 96 ? 57.294 -17.440 -20.402 1.00 56.94 96 PRO A CA 1
ATOM 746 C C . PRO A 1 96 ? 57.920 -16.093 -20.819 1.00 56.94 96 PRO A C 1
ATOM 748 O O . PRO A 1 96 ? 58.646 -15.480 -20.040 1.00 56.94 96 PRO A O 1
ATOM 751 N N . ASP A 1 97 ? 57.621 -15.589 -22.019 1.00 47.50 97 ASP A N 1
ATOM 752 C CA . ASP A 1 97 ? 58.211 -14.348 -22.546 1.00 47.50 97 ASP A CA 1
ATOM 753 C C . ASP A 1 97 ? 57.625 -13.056 -21.938 1.00 47.50 97 ASP A C 1
ATOM 755 O O . ASP A 1 97 ? 58.121 -11.962 -22.214 1.00 47.50 97 ASP A O 1
ATOM 759 N N . ALA A 1 98 ? 56.610 -13.150 -21.071 1.00 49.41 98 ALA A N 1
ATOM 760 C CA . ALA A 1 98 ? 56.043 -11.996 -20.366 1.00 49.41 98 ALA A CA 1
ATOM 761 C C . ALA A 1 98 ? 56.900 -11.508 -19.178 1.00 49.41 98 ALA A C 1
ATOM 763 O O . ALA A 1 98 ? 56.708 -10.386 -18.708 1.00 49.41 98 ALA A O 1
ATOM 764 N N . GLU A 1 99 ? 57.868 -12.300 -18.702 1.00 49.69 99 GLU A N 1
ATOM 765 C CA . GLU A 1 99 ? 58.708 -11.918 -17.554 1.00 49.69 99 GLU A CA 1
ATOM 766 C C . GLU A 1 99 ? 59.841 -10.945 -17.919 1.00 49.69 99 GLU A C 1
ATOM 768 O O . GLU A 1 99 ? 60.376 -10.255 -17.051 1.00 49.69 99 GLU A O 1
ATOM 773 N N . ARG A 1 100 ? 60.190 -10.799 -19.205 1.00 43.66 100 ARG A N 1
ATOM 774 C CA . ARG A 1 100 ? 61.298 -9.915 -19.615 1.00 43.66 100 ARG A CA 1
ATOM 775 C C . ARG A 1 100 ? 60.926 -8.427 -19.678 1.00 43.66 100 ARG A C 1
ATOM 777 O O . ARG A 1 100 ? 61.818 -7.591 -19.780 1.00 43.66 100 ARG A O 1
ATOM 784 N N . ALA A 1 101 ? 59.643 -8.086 -19.561 1.00 44.44 101 ALA A N 1
ATOM 785 C CA . ALA A 1 101 ? 59.169 -6.702 -19.458 1.00 44.44 101 ALA A CA 1
ATOM 786 C C . ALA A 1 101 ? 58.987 -6.222 -18.001 1.00 44.44 101 ALA A C 1
ATOM 788 O O . ALA A 1 101 ? 58.601 -5.079 -17.779 1.00 44.44 101 ALA A O 1
ATOM 789 N N . ALA A 1 102 ? 59.260 -7.075 -17.005 1.00 47.25 102 ALA A N 1
ATOM 790 C CA . ALA A 1 102 ? 59.053 -6.776 -15.585 1.00 47.25 102 ALA A CA 1
ATOM 791 C C . ALA A 1 102 ? 60.325 -6.306 -14.844 1.00 47.25 102 ALA A C 1
ATOM 793 O O . ALA A 1 102 ? 60.326 -6.242 -13.617 1.00 47.25 102 ALA A O 1
ATOM 794 N N . SER A 1 103 ? 61.403 -5.974 -15.567 1.00 48.28 103 SER A N 1
ATOM 795 C CA . SER A 1 103 ? 62.662 -5.470 -14.989 1.00 48.28 103 SER A CA 1
ATOM 796 C C . SER A 1 103 ? 63.087 -4.101 -15.538 1.00 48.28 103 SER A C 1
ATOM 798 O O . SER A 1 103 ? 64.279 -3.794 -15.560 1.00 48.28 103 SER A O 1
ATOM 800 N N . GLU A 1 104 ? 62.132 -3.265 -15.949 1.00 45.00 104 GLU A N 1
ATOM 801 C CA . GLU A 1 104 ? 62.365 -1.823 -16.045 1.00 45.00 104 GLU A CA 1
ATOM 802 C C . GLU A 1 104 ? 61.742 -1.130 -14.831 1.00 45.00 104 GLU A C 1
ATOM 804 O O . GLU A 1 104 ? 60.543 -1.204 -14.560 1.00 45.00 104 GLU A O 1
ATOM 809 N N . GLU A 1 105 ? 62.639 -0.519 -14.067 1.00 49.69 105 GLU A N 1
ATOM 810 C CA . GLU A 1 105 ? 62.426 0.430 -12.986 1.00 49.69 105 GLU A CA 1
ATOM 811 C C . GLU A 1 105 ? 61.235 1.371 -13.268 1.00 49.69 105 GLU A C 1
ATOM 813 O O . GLU A 1 105 ? 61.118 1.899 -14.379 1.00 49.69 105 GLU A O 1
ATOM 818 N N . PRO A 1 106 ? 60.319 1.585 -12.302 1.00 48.06 106 PRO A N 1
ATOM 819 C CA . PRO A 1 106 ? 59.138 2.401 -12.543 1.00 48.06 106 PRO A CA 1
ATOM 820 C C . PRO A 1 106 ? 59.568 3.849 -12.826 1.00 48.06 106 PRO A C 1
ATOM 822 O O . PRO A 1 106 ? 60.278 4.435 -12.004 1.00 48.06 106 PRO A O 1
ATOM 825 N N . PRO A 1 107 ? 59.130 4.467 -13.940 1.00 46.41 107 PRO A N 1
ATOM 826 C CA . PRO A 1 107 ? 59.390 5.877 -14.174 1.00 46.41 107 PRO A CA 1
ATOM 827 C C . PRO A 1 107 ? 58.697 6.676 -13.069 1.00 46.41 107 PRO A C 1
ATOM 829 O O . PRO A 1 107 ? 57.485 6.564 -12.859 1.00 46.41 107 PRO A O 1
ATOM 832 N N . SER A 1 108 ? 59.483 7.460 -12.336 1.00 50.25 108 SER A N 1
ATOM 833 C CA . SER A 1 108 ? 59.001 8.408 -11.342 1.00 50.25 108 SER A CA 1
ATOM 834 C C . SER A 1 108 ? 57.957 9.330 -11.975 1.00 50.25 108 SER A C 1
ATOM 836 O O . SER A 1 108 ? 58.193 10.001 -12.981 1.00 50.25 108 SER A O 1
ATOM 838 N N . LEU A 1 109 ? 56.760 9.309 -11.390 1.00 56.12 109 LEU A N 1
ATOM 839 C CA . LEU A 1 109 ? 55.641 10.169 -11.758 1.00 56.12 109 LEU A CA 1
ATOM 840 C C . LEU A 1 109 ? 56.058 11.647 -11.621 1.00 56.12 109 LEU A C 1
ATOM 842 O O . LEU A 1 109 ? 56.793 11.980 -10.692 1.00 56.12 109 LEU A O 1
ATOM 846 N N . PRO A 1 110 ? 55.590 12.557 -12.493 1.00 49.38 110 PRO A N 1
ATOM 847 C CA . PRO A 1 110 ? 55.876 13.976 -12.338 1.00 49.38 110 PRO A CA 1
ATOM 848 C C . PRO A 1 110 ? 55.184 14.527 -11.080 1.00 49.38 110 PRO A C 1
ATOM 850 O O . PRO A 1 110 ? 53.955 14.548 -10.995 1.00 49.38 110 PRO A O 1
ATOM 853 N N . ASP A 1 111 ? 55.989 15.017 -10.134 1.00 52.31 111 ASP A N 1
ATOM 854 C CA . ASP A 1 111 ? 55.626 15.721 -8.890 1.00 52.31 111 ASP A CA 1
ATOM 855 C C . ASP A 1 111 ? 54.968 17.098 -9.139 1.00 52.31 111 ASP A C 1
ATOM 857 O O . ASP A 1 111 ? 55.361 18.137 -8.607 1.00 52.31 111 ASP A O 1
ATOM 861 N N . SER A 1 112 ? 53.935 17.155 -9.976 1.00 56.56 112 SER A N 1
ATOM 862 C CA . SER A 1 112 ? 53.156 18.381 -10.146 1.00 56.56 112 SER A CA 1
ATOM 863 C C . SER A 1 112 ? 51.674 18.089 -10.315 1.00 56.56 112 SER A C 1
ATOM 865 O O . SER A 1 112 ? 51.044 18.388 -11.328 1.00 56.56 112 SER A O 1
ATOM 867 N N . LEU A 1 113 ? 51.085 17.516 -9.264 1.00 59.09 113 LEU A N 1
ATOM 868 C CA . LEU A 1 113 ? 49.659 17.693 -9.023 1.00 59.09 113 LEU A CA 1
ATOM 869 C C . LEU A 1 113 ? 49.429 19.193 -8.791 1.00 59.09 113 LEU A C 1
ATOM 871 O O . LEU A 1 113 ? 49.906 19.756 -7.807 1.00 59.09 113 LEU A O 1
ATOM 875 N N . SER A 1 114 ? 48.743 19.854 -9.728 1.00 69.75 114 SER A N 1
ATOM 876 C CA . SER A 1 114 ? 48.386 21.275 -9.632 1.00 69.75 114 SER A CA 1
ATOM 877 C C . SER A 1 114 ? 47.836 21.585 -8.235 1.00 69.75 114 SER A C 1
ATOM 879 O O . SER A 1 114 ? 46.988 20.843 -7.736 1.00 69.75 114 SER A O 1
ATOM 881 N N . SER A 1 115 ? 48.277 22.675 -7.599 1.00 74.50 115 SER A N 1
ATOM 882 C CA . SER A 1 115 ? 47.859 23.078 -6.241 1.00 74.50 115 SER A CA 1
ATOM 883 C C . SER A 1 115 ? 46.333 23.085 -6.052 1.00 74.50 115 SER A C 1
ATOM 885 O O . SER A 1 115 ? 45.814 22.796 -4.970 1.00 74.50 115 SER A O 1
ATOM 887 N N . HIS A 1 116 ? 45.592 23.325 -7.134 1.00 79.81 116 HIS A N 1
ATOM 888 C CA . HIS A 1 116 ? 44.140 23.238 -7.160 1.00 79.81 116 HIS A CA 1
ATOM 889 C C . HIS A 1 116 ? 43.609 21.808 -6.950 1.00 79.81 116 HIS A C 1
ATOM 891 O O . HIS A 1 116 ? 42.664 21.596 -6.198 1.00 79.81 116 HIS A O 1
ATOM 897 N N . THR A 1 117 ? 44.241 20.802 -7.554 1.00 82.62 117 THR A N 1
ATOM 898 C CA . THR A 1 117 ? 43.862 19.393 -7.360 1.00 82.62 117 THR A CA 1
ATOM 899 C C . THR A 1 117 ? 44.150 18.921 -5.935 1.00 82.62 117 THR A C 1
ATOM 901 O O . THR A 1 117 ? 43.325 18.234 -5.339 1.00 82.62 117 THR A O 1
ATOM 904 N N . GLN A 1 118 ? 45.257 19.369 -5.335 1.00 85.12 118 GLN A N 1
ATOM 905 C CA . GLN A 1 118 ? 45.593 19.027 -3.953 1.00 85.12 118 GLN A CA 1
ATOM 906 C C . GLN A 1 118 ? 44.581 19.612 -2.954 1.00 85.12 118 GLN A C 1
ATOM 908 O O . GLN A 1 118 ? 44.079 18.899 -2.089 1.00 85.12 118 GLN A O 1
ATOM 913 N N . THR A 1 119 ? 44.203 20.882 -3.123 1.00 88.50 119 THR A N 1
ATOM 914 C CA . THR A 1 119 ? 43.194 21.533 -2.266 1.00 88.50 119 THR A CA 1
ATOM 915 C C . THR A 1 119 ? 41.808 20.893 -2.395 1.00 88.50 119 THR A C 1
ATOM 917 O O . THR A 1 119 ? 41.116 20.714 -1.390 1.00 88.50 119 THR A O 1
ATOM 920 N N . GLN A 1 120 ? 41.409 20.472 -3.601 1.00 90.44 120 GLN A N 1
ATOM 921 C CA . GLN A 1 120 ? 40.180 19.698 -3.802 1.00 90.44 120 GLN A CA 1
ATOM 922 C C . GLN A 1 120 ? 40.222 18.343 -3.079 1.00 90.44 120 GLN A C 1
ATOM 924 O O . GLN A 1 120 ? 39.238 17.960 -2.441 1.00 90.44 120 GLN A O 1
ATOM 929 N N . LEU A 1 121 ? 41.351 17.630 -3.129 1.00 92.88 121 LEU A N 1
ATOM 930 C CA . LEU A 1 121 ? 41.519 16.358 -2.421 1.00 92.88 121 LEU A CA 1
ATOM 931 C C . LEU A 1 121 ? 41.456 16.534 -0.901 1.00 92.88 121 LEU A C 1
ATOM 933 O O . LEU A 1 121 ? 40.822 15.726 -0.223 1.00 92.88 121 LEU A O 1
ATOM 937 N N . ASP A 1 122 ? 42.047 17.595 -0.359 1.00 92.56 122 ASP A N 1
ATOM 938 C CA . ASP A 1 122 ? 42.006 17.866 1.080 1.00 92.56 122 ASP A CA 1
ATOM 939 C C . ASP A 1 122 ? 40.596 18.243 1.551 1.00 92.56 122 ASP A C 1
ATOM 941 O O . ASP A 1 122 ? 40.132 17.757 2.585 1.00 92.56 122 ASP A O 1
ATOM 945 N N . HIS A 1 123 ? 39.849 18.995 0.738 1.00 94.94 123 HIS A N 1
ATOM 946 C CA . HIS A 1 123 ? 38.440 19.275 1.006 1.00 94.94 123 HIS A CA 1
ATOM 947 C C . HIS A 1 123 ? 37.572 18.003 0.969 1.00 94.94 123 HIS A C 1
ATOM 949 O O . HIS A 1 123 ? 36.681 17.826 1.803 1.00 94.94 123 HIS A O 1
ATOM 955 N N . LEU A 1 124 ? 37.843 17.079 0.040 1.00 93.62 124 LEU A N 1
ATOM 956 C CA . LEU A 1 124 ? 37.173 15.776 -0.009 1.00 93.62 124 LEU A CA 1
ATOM 957 C C . LEU A 1 124 ? 37.520 14.907 1.205 1.00 93.62 124 LEU A C 1
ATOM 959 O O . LEU A 1 124 ? 36.623 14.296 1.787 1.00 93.62 124 LEU A O 1
ATOM 963 N N . ARG A 1 125 ? 38.788 14.889 1.635 1.00 94.75 125 ARG A N 1
ATOM 964 C CA . ARG A 1 125 ? 39.214 14.196 2.862 1.00 94.75 125 ARG A CA 1
ATOM 965 C C . ARG A 1 125 ? 38.495 14.749 4.089 1.00 94.75 125 ARG A C 1
ATOM 967 O O . ARG A 1 125 ? 37.994 13.964 4.890 1.00 94.75 125 ARG A O 1
ATOM 974 N N . GLN A 1 126 ? 38.376 16.072 4.206 1.00 96.06 126 GLN A N 1
ATOM 975 C CA . GLN A 1 126 ? 37.637 16.715 5.293 1.00 96.06 126 GLN A CA 1
ATOM 976 C C . GLN A 1 126 ? 36.152 16.327 5.275 1.00 96.06 126 GLN A C 1
ATOM 978 O O . GLN A 1 126 ? 35.604 15.941 6.307 1.00 96.06 126 GLN A O 1
ATOM 983 N N . LYS A 1 127 ? 35.502 16.358 4.103 1.00 96.19 127 LYS A N 1
ATOM 984 C CA . LYS A 1 127 ? 34.105 15.917 3.952 1.00 96.19 127 LYS A CA 1
ATOM 985 C C . LYS A 1 127 ? 33.916 14.448 4.317 1.00 96.19 127 LYS A C 1
ATOM 987 O O . LYS A 1 127 ? 32.928 14.109 4.959 1.00 96.19 127 LYS A O 1
ATOM 992 N N . LEU A 1 128 ? 34.861 13.582 3.953 1.00 96.50 128 LEU A N 1
ATOM 993 C CA . LEU A 1 128 ? 34.820 12.165 4.310 1.00 96.50 128 LEU A CA 1
ATOM 994 C C . LEU A 1 128 ? 34.989 11.953 5.821 1.00 96.50 128 LEU A C 1
ATOM 996 O O . LEU A 1 128 ? 34.294 11.124 6.404 1.00 96.50 128 LEU A O 1
ATOM 1000 N N . GLN A 1 129 ? 35.873 12.716 6.469 1.00 96.31 129 GLN A N 1
ATOM 1001 C CA . GLN A 1 129 ? 36.033 12.683 7.924 1.00 96.31 129 GLN A CA 1
ATOM 1002 C C . GLN A 1 129 ? 34.761 13.147 8.640 1.00 96.31 129 GLN A C 1
ATOM 1004 O O . GLN A 1 129 ? 34.307 12.458 9.553 1.00 96.31 129 GLN A O 1
ATOM 1009 N N . GLN A 1 130 ? 34.152 14.245 8.178 1.00 96.12 130 GLN A N 1
ATOM 1010 C CA . GLN A 1 130 ? 32.877 14.742 8.699 1.00 96.12 130 GLN A CA 1
ATOM 1011 C C . GLN A 1 130 ? 31.750 13.718 8.505 1.00 96.12 130 GLN A C 1
ATOM 1013 O O . GLN A 1 130 ? 31.030 13.396 9.445 1.00 96.12 130 GLN A O 1
ATOM 1018 N N . ALA A 1 131 ? 31.641 13.115 7.320 1.00 95.81 131 ALA A N 1
ATOM 1019 C CA . ALA A 1 131 ? 30.674 12.047 7.079 1.00 95.81 131 ALA A CA 1
ATOM 1020 C C . ALA A 1 131 ? 30.917 10.850 8.016 1.00 95.81 131 ALA A C 1
ATOM 1022 O O . ALA A 1 131 ? 29.977 10.270 8.557 1.00 95.81 131 ALA A O 1
ATOM 1023 N N . GLY A 1 132 ? 32.183 10.511 8.275 1.00 97.50 132 GLY A N 1
ATOM 1024 C CA . GLY A 1 132 ? 32.560 9.479 9.236 1.00 97.50 132 GLY A CA 1
ATOM 1025 C C . GLY A 1 132 ? 32.132 9.799 10.673 1.00 97.50 132 GLY A C 1
ATOM 1026 O O . GLY A 1 132 ? 31.690 8.897 11.392 1.00 97.50 132 GLY A O 1
ATOM 1027 N N . THR A 1 133 ? 32.226 11.059 11.109 1.00 97.12 133 THR A N 1
ATOM 1028 C CA . THR A 1 133 ? 31.721 11.480 12.426 1.00 97.12 133 THR A CA 1
ATOM 1029 C C . THR A 1 133 ? 30.199 11.469 12.479 1.00 97.12 133 THR A C 1
ATOM 1031 O O . THR A 1 133 ? 29.636 10.938 13.439 1.00 97.12 133 THR A O 1
ATOM 1034 N N . ASP A 1 134 ? 29.536 11.939 11.424 1.00 97.06 134 ASP A N 1
ATOM 1035 C CA . ASP A 1 134 ? 28.076 11.992 11.343 1.00 97.06 134 ASP A CA 1
ATOM 1036 C C . ASP A 1 134 ? 27.480 10.582 11.367 1.00 97.06 134 ASP A C 1
ATOM 1038 O O . ASP A 1 134 ? 26.538 10.314 12.109 1.00 97.06 134 ASP A O 1
ATOM 1042 N N . MET A 1 135 ? 28.082 9.626 10.653 1.00 97.12 135 MET A N 1
ATOM 1043 C CA . MET A 1 135 ? 27.668 8.219 10.696 1.00 97.12 135 MET A CA 1
ATOM 1044 C C . MET A 1 135 ? 27.781 7.615 12.101 1.00 97.12 135 MET A C 1
ATOM 1046 O O . MET A 1 135 ? 26.897 6.870 12.533 1.00 97.12 135 MET A O 1
ATOM 1050 N N . LYS A 1 136 ? 28.852 7.929 12.843 1.00 97.25 136 LYS A N 1
ATOM 1051 C CA . LYS A 1 136 ? 29.009 7.475 14.236 1.00 97.25 136 LYS A CA 1
ATOM 1052 C C . LYS A 1 136 ? 27.946 8.100 15.140 1.00 97.25 136 LYS A C 1
ATOM 1054 O O . LYS A 1 136 ? 27.365 7.395 15.967 1.00 97.25 136 LYS A O 1
ATOM 1059 N N . GLN A 1 137 ? 27.664 9.390 14.961 1.00 97.31 137 GLN A N 1
ATOM 1060 C CA . GLN A 1 137 ? 26.615 10.092 15.696 1.00 97.31 137 GLN A CA 1
ATOM 1061 C C . GLN A 1 137 ? 25.232 9.507 15.392 1.00 97.31 137 GLN A C 1
ATOM 1063 O O . GLN A 1 137 ? 24.497 9.184 16.322 1.00 97.31 137 GLN A O 1
ATOM 1068 N N . LEU A 1 138 ? 24.901 9.289 14.118 1.00 97.69 138 LEU A N 1
ATOM 1069 C CA . LEU A 1 138 ? 23.644 8.672 13.694 1.00 97.69 138 LEU A CA 1
ATOM 1070 C C . LEU A 1 138 ? 23.480 7.269 14.274 1.00 97.69 138 LEU A C 1
ATOM 1072 O O . LEU A 1 138 ? 22.408 6.940 14.773 1.00 97.69 138 LEU A O 1
ATOM 1076 N N . ARG A 1 139 ? 24.545 6.457 14.296 1.00 97.69 139 ARG A N 1
ATOM 1077 C CA . ARG A 1 139 ? 24.511 5.134 14.936 1.00 97.69 139 ARG A CA 1
ATOM 1078 C C . ARG A 1 139 ? 24.218 5.236 16.436 1.00 97.69 139 ARG A C 1
ATOM 1080 O O . ARG A 1 139 ? 23.403 4.466 16.940 1.00 97.69 139 ARG A O 1
ATOM 1087 N N . ARG A 1 140 ? 24.827 6.196 17.144 1.00 97.56 140 ARG A N 1
ATOM 1088 C CA . ARG A 1 140 ? 24.540 6.443 18.569 1.00 97.56 140 ARG A CA 1
ATOM 1089 C C . ARG A 1 140 ? 23.091 6.898 18.777 1.00 97.56 140 ARG A C 1
ATOM 1091 O O . ARG A 1 140 ? 22.426 6.375 19.664 1.00 97.56 140 ARG A O 1
ATOM 1098 N N . ILE A 1 141 ? 22.588 7.820 17.953 1.00 97.62 141 ILE A N 1
ATOM 1099 C CA . ILE A 1 141 ? 21.197 8.299 18.019 1.00 97.62 141 ILE A CA 1
ATOM 1100 C C . ILE A 1 141 ? 20.222 7.151 17.757 1.00 97.62 141 ILE A C 1
ATOM 1102 O O . ILE A 1 141 ? 19.275 6.986 18.515 1.00 97.62 141 ILE A O 1
ATOM 1106 N N . ALA A 1 142 ? 20.465 6.324 16.739 1.00 96.69 142 ALA A N 1
ATOM 1107 C CA . ALA A 1 142 ? 19.626 5.169 16.434 1.00 96.69 142 ALA A CA 1
ATOM 1108 C C . ALA A 1 142 ? 19.582 4.171 17.602 1.00 96.69 142 ALA A C 1
ATOM 1110 O O . ALA A 1 142 ? 18.513 3.665 17.938 1.00 96.69 142 ALA A O 1
ATOM 1111 N N . GLN A 1 143 ? 20.720 3.933 18.263 1.00 97.19 143 GLN A N 1
ATOM 1112 C CA . GLN A 1 143 ? 20.785 3.070 19.441 1.00 97.19 143 GLN A CA 1
ATOM 1113 C C . GLN A 1 143 ? 19.985 3.643 20.622 1.00 97.19 143 GLN A C 1
ATOM 1115 O O . GLN A 1 143 ? 19.202 2.915 21.230 1.00 97.19 143 GLN A O 1
ATOM 1120 N N . VAL A 1 144 ? 20.139 4.936 20.923 1.00 97.25 144 VAL A N 1
ATOM 1121 C CA . VAL A 1 144 ? 19.379 5.611 21.992 1.00 97.25 144 VAL A CA 1
ATOM 1122 C C . VAL A 1 144 ? 17.886 5.642 21.664 1.00 97.25 144 VAL A C 1
ATOM 1124 O O . VAL A 1 144 ? 17.062 5.340 22.521 1.00 97.25 144 VAL A O 1
ATOM 1127 N N . ASN A 1 145 ? 17.522 5.932 20.414 1.00 96.94 145 ASN A N 1
ATOM 1128 C CA . ASN A 1 145 ? 16.133 5.926 19.966 1.00 96.94 145 ASN A CA 1
ATOM 1129 C C . ASN A 1 145 ? 15.503 4.533 20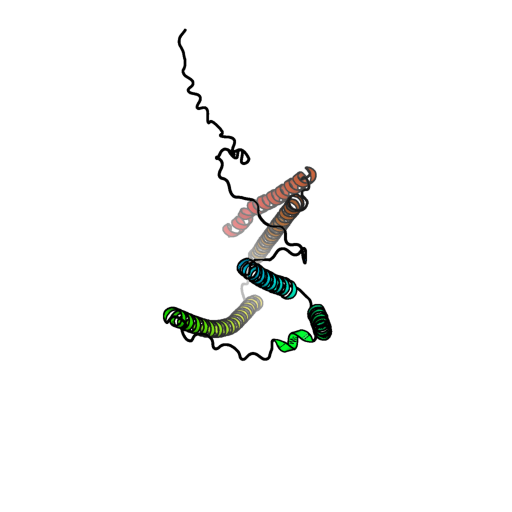.120 1.00 96.94 145 ASN A C 1
ATOM 1131 O O . ASN A 1 145 ? 14.407 4.412 20.652 1.00 96.94 145 ASN A O 1
ATOM 1135 N N . ALA A 1 146 ? 16.219 3.463 19.759 1.00 96.56 146 ALA A N 1
ATOM 1136 C CA . ALA A 1 146 ? 15.738 2.096 19.960 1.00 96.56 146 ALA A CA 1
ATOM 1137 C C . ALA A 1 146 ? 15.524 1.749 21.447 1.00 96.56 146 ALA A C 1
ATOM 1139 O O . ALA A 1 146 ? 14.586 1.023 21.778 1.00 96.56 146 ALA A O 1
ATOM 1140 N N . GLN A 1 147 ? 16.366 2.264 22.349 1.00 96.38 147 GLN A N 1
ATOM 1141 C CA . GLN A 1 147 ? 16.180 2.101 23.795 1.00 96.38 147 GLN A CA 1
ATOM 1142 C C . GLN A 1 147 ? 14.971 2.894 24.306 1.00 96.38 147 GLN A C 1
ATOM 1144 O O . GLN A 1 147 ? 14.147 2.343 25.035 1.00 96.38 147 GLN A O 1
ATOM 1149 N N . ASN A 1 148 ? 14.816 4.146 23.872 1.00 97.00 148 ASN A N 1
ATOM 1150 C CA . ASN A 1 148 ? 13.670 4.982 24.229 1.00 97.00 148 ASN A CA 1
ATOM 1151 C C . ASN A 1 148 ? 12.356 4.392 23.706 1.00 97.00 148 ASN A C 1
ATOM 1153 O O . ASN A 1 148 ? 11.389 4.320 24.451 1.00 97.00 148 ASN A O 1
ATOM 1157 N N . ALA A 1 149 ? 12.330 3.891 22.469 1.00 96.81 149 ALA A N 1
ATOM 1158 C CA . ALA A 1 149 ? 11.162 3.228 21.897 1.00 96.81 149 ALA A CA 1
ATOM 1159 C C . ALA A 1 149 ? 10.732 2.011 22.730 1.00 96.81 149 ALA A C 1
ATOM 1161 O O . ALA A 1 149 ? 9.550 1.855 23.020 1.00 96.81 149 ALA A O 1
ATOM 1162 N N . ARG A 1 150 ? 11.685 1.181 23.181 1.00 96.19 150 ARG A N 1
ATOM 1163 C CA . ARG A 1 150 ? 11.389 0.059 24.091 1.00 96.19 150 ARG A CA 1
ATOM 1164 C C . ARG A 1 150 ? 10.800 0.541 25.414 1.00 96.19 150 ARG A C 1
ATOM 1166 O O . ARG A 1 150 ? 9.839 -0.060 25.878 1.00 96.19 150 ARG A O 1
ATOM 1173 N N . LYS A 1 151 ? 11.345 1.624 25.976 1.00 97.12 151 LYS A N 1
ATOM 1174 C CA . LYS A 1 151 ? 10.844 2.239 27.210 1.00 97.12 151 LYS A CA 1
ATOM 1175 C C . LYS A 1 151 ? 9.414 2.771 27.046 1.00 97.12 151 LYS A C 1
ATOM 1177 O O . LYS A 1 151 ? 8.565 2.483 27.878 1.00 97.12 151 LYS A O 1
ATOM 1182 N N . TYR A 1 152 ? 9.118 3.478 25.957 1.00 97.56 152 TYR A N 1
ATOM 1183 C CA . TYR A 1 152 ? 7.762 3.968 25.693 1.00 97.56 152 TYR A CA 1
ATOM 1184 C C . TYR A 1 152 ? 6.763 2.828 25.491 1.00 97.56 152 TYR A C 1
ATOM 1186 O O . TYR A 1 152 ? 5.641 2.906 25.978 1.00 97.56 152 TYR A O 1
ATOM 1194 N N . ILE A 1 153 ? 7.168 1.748 24.813 1.00 97.00 153 ILE A N 1
ATOM 1195 C CA . ILE A 1 153 ? 6.317 0.564 24.646 1.00 97.00 153 ILE A CA 1
ATOM 1196 C C . ILE A 1 153 ? 6.051 -0.109 25.997 1.00 97.00 153 ILE A C 1
ATOM 1198 O O . ILE A 1 153 ? 4.909 -0.480 26.256 1.00 97.00 153 ILE A O 1
ATOM 1202 N N . SER A 1 154 ? 7.060 -0.256 26.864 1.00 96.75 154 SER A N 1
ATOM 1203 C CA . SER A 1 154 ? 6.848 -0.836 28.196 1.00 96.75 154 SER A CA 1
ATOM 1204 C C . SER A 1 154 ? 5.960 0.047 29.069 1.00 96.75 154 SER A C 1
ATOM 1206 O O . SER A 1 154 ? 5.026 -0.469 29.667 1.00 96.75 154 SER A O 1
ATOM 1208 N N . GLU A 1 155 ? 6.178 1.366 29.079 1.00 96.62 155 GLU A N 1
ATOM 1209 C CA . GLU A 1 155 ? 5.334 2.315 29.822 1.00 96.62 155 GLU A CA 1
ATOM 1210 C C . GLU A 1 155 ? 3.882 2.279 29.328 1.00 96.62 155 GLU A C 1
ATOM 1212 O O . GLU A 1 155 ? 2.951 2.222 30.128 1.00 96.62 155 GLU A O 1
ATOM 1217 N N . ALA A 1 156 ? 3.670 2.239 28.010 1.00 95.56 156 ALA A N 1
ATOM 1218 C CA . ALA A 1 156 ? 2.336 2.104 27.436 1.00 95.56 156 ALA A CA 1
ATOM 1219 C C . ALA A 1 156 ? 1.687 0.759 27.800 1.00 95.56 156 ALA A C 1
ATOM 1221 O O . ALA A 1 156 ? 0.504 0.719 28.131 1.00 95.56 156 ALA A O 1
ATOM 1222 N N . ALA A 1 157 ? 2.444 -0.341 27.768 1.00 95.81 157 ALA A N 1
ATOM 1223 C CA . ALA A 1 157 ? 1.943 -1.660 28.147 1.00 95.81 157 ALA A CA 1
ATOM 1224 C C . ALA A 1 157 ? 1.570 -1.727 29.638 1.00 95.81 157 ALA A C 1
ATOM 1226 O O . ALA A 1 157 ? 0.529 -2.290 29.989 1.00 95.81 157 ALA A O 1
ATOM 1227 N N . GLU A 1 158 ? 2.380 -1.128 30.510 1.00 96.25 158 GLU A N 1
ATOM 1228 C CA . GLU A 1 158 ? 2.091 -0.999 31.940 1.00 96.25 158 GLU A CA 1
ATOM 1229 C C . GLU A 1 158 ? 0.846 -0.142 32.179 1.00 96.25 158 GLU A C 1
ATOM 1231 O O . GLU A 1 158 ? -0.030 -0.550 32.940 1.00 96.25 158 GLU A O 1
ATOM 1236 N N . GLU A 1 159 ? 0.701 0.986 31.481 1.00 95.00 159 GLU A N 1
ATOM 1237 C CA . GLU A 1 159 ? -0.471 1.855 31.614 1.00 95.00 159 GLU A CA 1
ATOM 1238 C C . GLU A 1 159 ? -1.752 1.173 31.116 1.00 95.00 159 GLU A C 1
ATOM 1240 O O . GLU A 1 159 ? -2.784 1.232 31.785 1.00 95.00 159 GLU A O 1
ATOM 1245 N N . ILE A 1 160 ? -1.691 0.442 29.997 1.00 93.88 160 ILE A N 1
ATOM 1246 C CA . ILE A 1 160 ? -2.805 -0.399 29.533 1.00 93.88 160 ILE A CA 1
ATOM 1247 C C . ILE A 1 160 ? -3.150 -1.434 30.604 1.00 93.88 160 ILE A C 1
ATOM 1249 O O . ILE A 1 160 ? -4.318 -1.583 30.961 1.00 93.88 160 ILE A O 1
ATOM 1253 N N . THR A 1 161 ? -2.149 -2.120 31.158 1.00 93.62 161 THR A N 1
ATOM 1254 C CA . THR A 1 161 ? -2.356 -3.126 32.208 1.00 93.62 161 THR A CA 1
ATOM 1255 C C . THR A 1 161 ? -2.986 -2.503 33.454 1.00 93.62 161 THR A C 1
ATOM 1257 O O . THR A 1 161 ? -3.904 -3.086 34.036 1.00 93.62 161 THR A O 1
ATOM 1260 N N . ARG A 1 162 ? -2.562 -1.293 33.836 1.00 93.06 162 ARG A N 1
ATOM 1261 C CA . ARG A 1 162 ? -3.117 -0.524 34.955 1.00 93.06 162 ARG A CA 1
ATOM 1262 C C . ARG A 1 162 ? -4.571 -0.139 34.703 1.00 93.06 162 ARG A C 1
ATOM 1264 O O . ARG A 1 162 ? -5.403 -0.353 35.578 1.00 93.06 162 ARG A O 1
ATOM 1271 N N . LEU A 1 163 ? -4.897 0.376 33.518 1.00 90.38 163 LEU A N 1
ATOM 1272 C CA . LEU A 1 163 ? -6.259 0.767 33.139 1.00 90.38 163 LEU A CA 1
ATOM 1273 C C . LEU A 1 163 ? -7.199 -0.439 33.038 1.00 90.38 163 LEU A C 1
ATOM 1275 O O . LEU A 1 163 ? -8.337 -0.381 33.506 1.00 90.38 163 LEU A O 1
ATOM 1279 N N . VAL A 1 164 ? -6.724 -1.552 32.476 1.00 88.19 164 VAL A N 1
ATOM 1280 C CA . VAL A 1 164 ? -7.467 -2.817 32.424 1.00 88.19 164 VAL A CA 1
ATOM 1281 C C . VAL A 1 164 ? -7.715 -3.338 33.839 1.00 88.19 164 VAL A C 1
ATOM 1283 O O . VAL A 1 164 ? -8.853 -3.653 34.179 1.00 88.19 164 VAL A O 1
ATOM 1286 N N . SER A 1 165 ? -6.691 -3.344 34.695 1.00 85.69 165 SER A N 1
ATOM 1287 C CA . SER A 1 165 ? -6.825 -3.756 36.097 1.00 85.69 165 SER A CA 1
ATOM 1288 C C . SER A 1 165 ? -7.770 -2.836 36.868 1.00 85.69 165 SER A C 1
ATOM 1290 O O . SER A 1 165 ? -8.618 -3.327 37.599 1.00 85.69 165 SER A O 1
ATOM 1292 N N . GLN A 1 166 ? -7.710 -1.518 36.656 1.00 79.81 166 GLN A N 1
ATOM 1293 C CA . GLN A 1 166 ? -8.643 -0.562 37.253 1.00 79.81 166 GLN A CA 1
ATOM 1294 C C . GLN A 1 166 ? -10.085 -0.840 36.814 1.00 79.81 166 GLN A C 1
ATOM 1296 O O . GLN A 1 166 ? -10.991 -0.786 37.635 1.00 79.81 166 GLN A O 1
ATOM 1301 N N . LYS A 1 167 ? -10.318 -1.173 35.541 1.00 74.44 167 LYS A N 1
ATOM 1302 C CA . LYS A 1 167 ? -11.665 -1.453 35.025 1.00 74.44 167 LYS A CA 1
ATOM 1303 C C . LYS A 1 167 ? -12.210 -2.816 35.471 1.00 74.44 167 LYS A C 1
ATOM 1305 O O . LYS A 1 167 ? -13.420 -2.957 35.602 1.00 74.44 167 LYS A O 1
ATOM 1310 N N . ILE A 1 168 ? -11.339 -3.796 35.720 1.00 69.69 168 ILE A N 1
ATOM 1311 C CA . ILE A 1 168 ? -11.707 -5.136 36.216 1.00 69.69 168 ILE A CA 1
ATOM 1312 C C . ILE A 1 168 ? -11.842 -5.154 37.752 1.00 69.69 168 ILE A C 1
ATOM 1314 O O . ILE A 1 168 ? -12.696 -5.857 38.282 1.00 69.69 168 ILE A O 1
ATOM 1318 N N . MET A 1 169 ? -11.043 -4.358 38.474 1.00 58.69 169 MET A N 1
ATOM 1319 C CA . MET A 1 169 ? -11.052 -4.234 39.941 1.00 58.69 169 MET A CA 1
ATOM 1320 C C . MET A 1 169 ? -11.948 -3.106 40.472 1.00 58.69 169 MET A C 1
ATOM 1322 O O . MET A 1 169 ? -11.831 -2.756 41.644 1.00 58.69 169 MET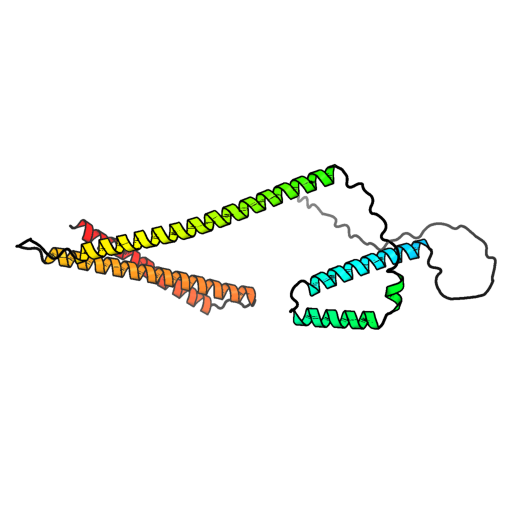 A O 1
ATOM 1326 N N . VAL A 1 170 ? -12.859 -2.549 39.670 1.00 53.56 170 VAL A N 1
ATOM 1327 C CA . VAL A 1 170 ? -14.062 -1.899 40.214 1.00 53.56 170 VAL A CA 1
ATOM 1328 C C . VAL A 1 170 ? -15.140 -2.982 40.311 1.00 53.56 170 VAL A C 1
ATOM 1330 O O . VAL A 1 170 ? -15.936 -3.136 39.382 1.00 53.56 170 VAL A O 1
ATOM 1333 N N . PRO A 1 171 ? -15.186 -3.782 41.395 1.00 48.06 171 PRO A N 1
ATOM 1334 C CA . PRO A 1 171 ? -16.407 -4.478 41.718 1.00 48.06 171 PRO A CA 1
ATOM 1335 C C . PRO A 1 171 ? -17.448 -3.410 42.037 1.00 48.06 171 PRO A C 1
ATOM 1337 O O . PRO A 1 171 ? -17.194 -2.464 42.778 1.00 48.06 171 PRO A O 1
ATOM 1340 N N . VAL A 1 172 ? -18.613 -3.578 41.427 1.00 53.25 172 VAL A N 1
ATOM 1341 C CA . VAL A 1 172 ? -19.936 -3.223 41.937 1.00 53.25 172 VAL A CA 1
ATOM 1342 C C . VAL A 1 172 ? -19.909 -2.906 43.442 1.00 53.25 172 VAL A C 1
ATOM 1344 O O . VAL A 1 172 ? -20.112 -3.783 44.276 1.00 53.25 172 VAL A O 1
ATOM 1347 N N . THR A 1 173 ? -19.668 -1.651 43.811 1.00 51.38 173 THR A N 1
ATOM 1348 C CA . THR A 1 173 ? -19.962 -1.163 45.157 1.00 51.38 173 THR A CA 1
ATOM 1349 C C . THR A 1 173 ? -20.909 0.016 45.038 1.00 51.38 173 THR A C 1
ATOM 1351 O O . THR A 1 173 ? -20.516 1.120 44.671 1.00 51.38 173 THR A O 1
ATOM 1354 N N . ASN A 1 174 ? -22.155 -0.279 45.406 1.00 48.03 174 ASN A N 1
ATOM 1355 C CA . ASN A 1 174 ? -23.167 0.629 45.934 1.00 48.03 174 ASN A CA 1
ATOM 1356 C C . ASN A 1 174 ? -23.903 1.537 44.943 1.00 48.03 174 ASN A C 1
ATOM 1358 O O . ASN A 1 174 ? -23.713 2.746 44.920 1.00 48.03 174 ASN A O 1
ATOM 1362 N N . THR A 1 175 ? -24.908 0.962 44.282 1.00 46.34 175 THR A N 1
ATOM 1363 C CA . THR A 1 175 ? -26.241 1.585 44.229 1.00 46.34 175 THR A CA 1
ATOM 1364 C C . THR A 1 175 ? -27.296 0.497 44.462 1.00 46.34 175 THR A C 1
ATOM 1366 O O . THR A 1 175 ? -27.450 -0.390 43.624 1.00 46.34 175 THR A O 1
ATOM 1369 N N . PRO A 1 176 ? -28.011 0.479 45.603 1.00 54.22 176 PRO A N 1
ATOM 1370 C CA . PRO A 1 176 ? -29.283 -0.213 45.651 1.00 54.22 176 PRO A CA 1
ATOM 1371 C C . PRO A 1 176 ? -30.296 0.673 44.920 1.00 54.22 176 PRO A C 1
ATOM 1373 O O . PRO A 1 176 ? -30.375 1.871 45.191 1.00 54.22 176 PRO A O 1
ATOM 1376 N N . ASN A 1 177 ? -31.070 0.053 44.029 1.00 45.84 177 ASN A N 1
ATOM 1377 C CA . ASN A 1 177 ? -32.239 0.582 43.314 1.00 45.84 177 ASN A CA 1
ATOM 1378 C C . ASN A 1 177 ? -31.978 1.050 41.866 1.00 45.84 177 ASN A C 1
ATOM 1380 O O . ASN A 1 177 ? -31.582 2.182 41.614 1.00 45.84 177 ASN A O 1
ATOM 1384 N N . GLY A 1 178 ? -32.348 0.185 40.910 1.00 48.69 178 GLY A N 1
ATOM 1385 C CA . GLY A 1 178 ? -33.134 0.631 39.753 1.00 48.69 178 GLY A CA 1
ATOM 1386 C C . GLY A 1 178 ? -32.486 0.758 38.371 1.00 48.69 178 GLY A C 1
ATOM 1387 O O . GLY A 1 178 ? -33.102 1.420 37.546 1.00 48.69 178 GLY A O 1
ATOM 1388 N N . ASP A 1 179 ? -31.322 0.165 38.065 1.00 48.56 179 ASP A N 1
ATOM 1389 C CA . ASP A 1 179 ? -30.672 0.432 36.760 1.00 48.56 179 ASP A CA 1
ATOM 1390 C C . ASP A 1 179 ? -29.962 -0.761 36.079 1.00 48.56 179 ASP A C 1
ATOM 1392 O O . ASP A 1 179 ? -28.810 -0.694 35.641 1.00 48.56 179 ASP A O 1
ATOM 1396 N N . GLY A 1 180 ? -30.669 -1.887 35.953 1.00 53.66 180 GLY A N 1
ATOM 1397 C CA . GLY A 1 180 ? -30.239 -2.979 35.064 1.00 53.66 180 GLY A CA 1
ATOM 1398 C C . GLY A 1 180 ? -30.308 -2.613 33.571 1.00 53.66 180 GLY A C 1
ATOM 1399 O O . GLY A 1 180 ? -29.677 -3.266 32.745 1.00 53.66 180 GLY A O 1
ATOM 1400 N N . SER A 1 181 ? -31.046 -1.557 33.215 1.00 53.66 181 SER A N 1
ATOM 1401 C CA . SER A 1 181 ? -31.297 -1.181 31.821 1.00 53.66 181 SER A CA 1
ATOM 1402 C C . SER A 1 181 ? -30.181 -0.324 31.212 1.00 53.66 181 SER A C 1
ATOM 1404 O O . SER A 1 181 ? -29.794 -0.594 30.078 1.00 53.66 181 SER A O 1
ATOM 1406 N N . ARG A 1 182 ? -29.571 0.633 31.937 1.00 55.16 182 ARG A N 1
ATOM 1407 C CA . ARG A 1 182 ? -28.458 1.432 31.371 1.00 55.16 182 ARG A CA 1
ATOM 1408 C C . ARG A 1 182 ? -27.162 0.647 31.214 1.00 55.16 182 ARG A C 1
ATOM 1410 O O . ARG A 1 182 ? -26.340 0.986 30.367 1.00 55.16 182 ARG A O 1
ATOM 1417 N N . SER A 1 183 ? -26.942 -0.376 32.036 1.00 57.56 183 SER A N 1
ATOM 1418 C CA . SER A 1 183 ? -25.766 -1.249 31.927 1.00 57.56 183 SER A CA 1
ATOM 1419 C C . SER A 1 183 ? -25.872 -2.203 30.730 1.00 57.56 183 SER A C 1
ATOM 1421 O O . SER A 1 183 ? -24.874 -2.394 30.036 1.00 57.56 183 SER A O 1
ATOM 1423 N N . ALA A 1 184 ? -27.077 -2.704 30.432 1.00 61.53 184 ALA A N 1
ATOM 1424 C CA . ALA A 1 184 ? -27.370 -3.478 29.224 1.00 61.53 184 ALA A CA 1
ATOM 1425 C C . ALA A 1 184 ? -27.292 -2.621 27.945 1.00 61.53 184 ALA A C 1
ATOM 1427 O O . ALA A 1 184 ? -26.564 -2.978 27.026 1.00 61.53 184 ALA A O 1
ATOM 1428 N N . GLN A 1 185 ? -27.911 -1.431 27.923 1.00 63.66 185 GLN A N 1
ATOM 1429 C CA . GLN A 1 185 ? -27.844 -0.522 26.764 1.00 63.66 185 GLN A CA 1
ATOM 1430 C C . GLN A 1 185 ? -26.406 -0.104 26.420 1.00 63.66 185 GLN A C 1
ATOM 1432 O O . GLN A 1 185 ? -26.027 -0.075 25.253 1.00 63.66 185 GLN A O 1
ATOM 1437 N N . LYS A 1 186 ? -25.565 0.154 27.432 1.00 66.31 186 LYS A N 1
ATOM 1438 C CA . LYS A 1 186 ? -24.140 0.445 27.209 1.00 66.31 186 LYS A CA 1
ATOM 1439 C C . LYS A 1 186 ? -23.373 -0.747 26.638 1.00 66.31 186 LYS A C 1
ATOM 1441 O O . LYS A 1 186 ? -22.414 -0.536 25.904 1.00 66.31 186 LYS A O 1
ATOM 1446 N N . GLN A 1 187 ? -23.738 -1.982 26.987 1.00 68.81 187 GLN A N 1
ATOM 1447 C CA . GLN A 1 187 ? -23.133 -3.167 26.375 1.00 68.81 187 GLN A CA 1
ATOM 1448 C C . GLN A 1 187 ? -23.579 -3.332 24.922 1.00 68.81 187 GLN A C 1
ATOM 1450 O O . GLN A 1 187 ? -22.723 -3.576 24.074 1.00 68.81 187 GLN A O 1
ATOM 1455 N N . ASP A 1 188 ? -24.860 -3.120 24.628 1.00 72.50 188 ASP A N 1
ATOM 1456 C CA . ASP A 1 188 ? -25.399 -3.210 23.269 1.00 72.50 188 ASP A CA 1
ATOM 1457 C C . ASP A 1 188 ? -24.755 -2.173 22.335 1.00 72.50 188 ASP A C 1
ATOM 1459 O O . ASP A 1 188 ? -24.290 -2.526 21.255 1.00 72.50 188 ASP A O 1
ATOM 1463 N N . GLU A 1 189 ? -24.584 -0.922 22.775 1.00 74.56 189 GLU A N 1
ATOM 1464 C CA . GLU A 1 189 ? -23.871 0.110 22.001 1.00 74.56 189 GLU A CA 1
ATOM 1465 C C . GLU A 1 189 ? -22.401 -0.242 21.729 1.00 74.56 189 GLU A C 1
ATOM 1467 O O . GLU A 1 189 ? -21.864 0.054 20.659 1.00 74.56 189 GLU A O 1
ATOM 1472 N N . ILE A 1 190 ? -21.722 -0.868 22.696 1.00 77.75 190 ILE A N 1
ATOM 1473 C CA . ILE A 1 190 ? -20.333 -1.316 22.528 1.00 77.75 190 ILE A CA 1
ATOM 1474 C C . ILE A 1 190 ? -20.264 -2.458 21.509 1.00 77.75 190 ILE A C 1
ATOM 1476 O O . ILE A 1 190 ? -19.341 -2.485 20.693 1.00 77.75 190 ILE A O 1
ATOM 1480 N N . ILE A 1 191 ? -21.225 -3.383 21.544 1.00 80.31 191 ILE A N 1
ATOM 1481 C CA . ILE A 1 191 ? -21.317 -4.504 20.604 1.00 80.31 191 ILE A CA 1
ATOM 1482 C C . ILE A 1 191 ? -21.623 -3.987 19.195 1.00 80.31 191 ILE A C 1
ATOM 1484 O O . ILE A 1 191 ? -20.927 -4.363 18.257 1.00 80.31 191 ILE A O 1
ATOM 1488 N N . GLU A 1 192 ? -22.581 -3.074 19.046 1.00 81.06 192 GLU A N 1
ATOM 1489 C CA . GLU A 1 192 ? -22.921 -2.437 17.769 1.00 81.06 192 GLU A CA 1
ATOM 1490 C C . GLU A 1 192 ? -21.739 -1.650 17.191 1.00 81.06 192 GLU A C 1
ATOM 1492 O O . GLU A 1 192 ? -21.381 -1.827 16.024 1.00 81.06 192 GLU A O 1
ATOM 1497 N N . ARG A 1 193 ? -21.043 -0.853 18.015 1.00 82.06 193 ARG A N 1
ATOM 1498 C CA . ARG A 1 193 ? -19.827 -0.143 17.588 1.00 82.06 193 ARG A CA 1
ATOM 1499 C C . ARG A 1 193 ? -18.743 -1.114 17.128 1.00 82.06 193 ARG A C 1
ATOM 1501 O O . ARG A 1 193 ? -18.120 -0.880 16.097 1.00 82.06 193 ARG A O 1
ATOM 1508 N N . LYS A 1 194 ? -18.519 -2.196 17.875 1.00 85.06 194 LYS A N 1
ATOM 1509 C CA . LYS A 1 194 ? -17.526 -3.213 17.517 1.00 85.06 194 LYS A CA 1
ATOM 1510 C C . LYS A 1 194 ? -17.900 -3.932 16.221 1.00 85.06 194 LYS A C 1
ATOM 1512 O O . LYS A 1 194 ? -17.052 -4.112 15.356 1.00 85.06 194 LYS A O 1
ATOM 1517 N N . ASN A 1 195 ? -19.170 -4.285 16.049 1.00 85.38 195 ASN A N 1
ATOM 1518 C CA . ASN A 1 195 ? -19.670 -4.894 14.819 1.00 85.38 195 ASN A CA 1
ATOM 1519 C C . ASN A 1 195 ? -19.480 -3.961 13.617 1.00 85.38 195 ASN A C 1
ATOM 1521 O O . ASN A 1 195 ? -19.098 -4.418 12.537 1.00 85.38 195 ASN A O 1
ATOM 1525 N N . HIS A 1 196 ? -19.724 -2.663 13.805 1.00 87.12 196 HIS A N 1
ATOM 1526 C CA . HIS A 1 196 ? -19.484 -1.640 12.796 1.00 87.12 196 HIS A CA 1
ATOM 1527 C C . HIS A 1 196 ? -17.992 -1.519 12.446 1.00 87.12 196 HIS A C 1
ATOM 1529 O O . HIS A 1 196 ? -17.632 -1.534 11.270 1.00 87.12 196 HIS A O 1
ATOM 1535 N N . GLU A 1 197 ? -17.115 -1.472 13.451 1.00 87.81 197 GLU A N 1
ATOM 1536 C CA . GLU A 1 197 ? -15.659 -1.457 13.271 1.00 87.81 197 GLU A CA 1
ATOM 1537 C C . GLU A 1 197 ? -15.169 -2.698 12.508 1.00 87.81 197 GLU A C 1
ATOM 1539 O O . GLU A 1 197 ? -14.456 -2.576 11.513 1.00 87.81 197 GLU A O 1
ATOM 1544 N N . ASP A 1 198 ? -15.642 -3.889 12.878 1.00 90.31 198 ASP A N 1
ATOM 1545 C CA . ASP A 1 198 ? -15.315 -5.139 12.189 1.00 90.31 198 ASP A CA 1
ATOM 1546 C C . ASP A 1 198 ? -15.787 -5.129 10.722 1.00 90.31 198 ASP A C 1
ATOM 1548 O O . ASP A 1 198 ? -15.122 -5.675 9.837 1.00 90.31 198 ASP A O 1
ATOM 1552 N N . ARG A 1 199 ? -16.945 -4.518 10.430 1.00 90.06 199 ARG A N 1
ATOM 1553 C CA . ARG A 1 199 ? -17.435 -4.345 9.051 1.00 90.06 199 ARG A CA 1
ATOM 1554 C C . ARG A 1 199 ? -16.571 -3.356 8.267 1.00 90.06 199 ARG A C 1
ATOM 1556 O O . ARG A 1 199 ? -16.304 -3.614 7.096 1.00 90.06 199 ARG A O 1
ATOM 1563 N N . LEU A 1 200 ? -16.097 -2.282 8.897 1.00 92.31 200 LEU A N 1
ATOM 1564 C CA . LEU A 1 200 ? -15.178 -1.327 8.277 1.00 92.31 200 LEU A CA 1
ATOM 1565 C C . LEU A 1 200 ? -13.840 -1.984 7.925 1.00 92.31 200 LEU A C 1
ATOM 1567 O O . LEU A 1 200 ? -13.347 -1.808 6.814 1.00 92.31 200 LEU A O 1
ATOM 1571 N N . ILE A 1 201 ? -13.289 -2.788 8.837 1.00 94.62 201 ILE A N 1
ATOM 1572 C CA . ILE A 1 201 ? -12.058 -3.552 8.599 1.00 94.62 201 ILE A CA 1
ATOM 1573 C C . ILE A 1 201 ? -12.245 -4.497 7.408 1.00 94.62 201 ILE A C 1
ATOM 1575 O O . ILE A 1 201 ? -11.435 -4.481 6.484 1.00 94.62 201 ILE A O 1
ATOM 1579 N N . ARG A 1 202 ? -13.346 -5.261 7.372 1.00 94.69 202 ARG A N 1
ATOM 1580 C CA . ARG A 1 202 ? -13.660 -6.153 6.242 1.00 94.69 202 ARG A CA 1
ATOM 1581 C C . ARG A 1 202 ? -13.789 -5.406 4.916 1.00 94.69 202 ARG A C 1
ATOM 1583 O O . ARG A 1 202 ? -13.285 -5.886 3.904 1.00 94.69 202 ARG A O 1
ATOM 1590 N N . LEU A 1 203 ? -14.424 -4.235 4.918 1.00 95.75 203 LEU A N 1
ATOM 1591 C CA . LEU A 1 203 ? -14.554 -3.399 3.725 1.00 95.75 203 LEU A CA 1
ATOM 1592 C C . LEU A 1 203 ? -13.186 -2.917 3.221 1.00 95.75 203 LEU A C 1
ATOM 1594 O O . LEU A 1 203 ? -12.919 -2.972 2.021 1.00 95.75 203 LEU A O 1
ATOM 1598 N N . LEU A 1 204 ? -12.310 -2.475 4.128 1.00 96.31 204 LEU A N 1
ATOM 1599 C CA . LEU A 1 204 ? -10.946 -2.061 3.793 1.00 96.31 204 LEU A CA 1
ATOM 1600 C C . LEU A 1 204 ? -10.122 -3.228 3.242 1.00 96.31 204 LEU A C 1
ATOM 1602 O O . LEU A 1 204 ? -9.483 -3.087 2.203 1.00 96.31 204 LEU A O 1
ATOM 1606 N N . GLU A 1 205 ? -10.186 -4.400 3.878 1.00 96.81 205 GLU A N 1
ATOM 1607 C CA . GLU A 1 205 ? -9.550 -5.613 3.356 1.00 96.81 205 GLU A CA 1
ATOM 1608 C C . GLU A 1 205 ? -10.090 -5.986 1.969 1.00 96.81 205 GLU A C 1
ATOM 1610 O O . GLU A 1 205 ? -9.320 -6.375 1.087 1.00 96.81 205 GLU A O 1
ATOM 1615 N N . GLY A 1 206 ? -11.402 -5.846 1.757 1.00 97.25 206 GLY A N 1
ATOM 1616 C CA . GLY A 1 206 ? -12.056 -6.043 0.466 1.00 97.25 206 GLY A CA 1
ATOM 1617 C C . GLY A 1 206 ? -11.520 -5.096 -0.609 1.00 97.25 206 GLY A C 1
ATOM 1618 O O . GLY A 1 206 ? -11.150 -5.554 -1.691 1.00 97.25 206 GLY A O 1
ATOM 1619 N N . LEU A 1 207 ? -11.392 -3.803 -0.293 1.00 97.88 207 LEU A N 1
ATOM 1620 C CA . LEU A 1 207 ? -10.795 -2.792 -1.172 1.00 97.88 207 LEU A CA 1
ATOM 1621 C C . LEU A 1 207 ? -9.338 -3.118 -1.511 1.00 97.88 207 LEU A C 1
ATOM 1623 O O . LEU A 1 207 ? -8.982 -3.153 -2.684 1.00 97.88 207 LEU A O 1
ATOM 1627 N N . THR A 1 208 ? -8.512 -3.448 -0.518 1.00 97.69 208 THR A N 1
ATOM 1628 C CA . THR A 1 208 ? -7.106 -3.813 -0.750 1.00 97.69 208 THR A CA 1
ATOM 1629 C C . THR A 1 208 ? -6.981 -5.069 -1.616 1.00 97.69 208 THR A C 1
ATOM 1631 O O . THR A 1 208 ? -6.137 -5.145 -2.511 1.00 97.69 208 THR A O 1
ATOM 1634 N N . ARG A 1 209 ? -7.822 -6.085 -1.392 1.00 97.69 209 ARG A N 1
ATOM 1635 C CA . ARG A 1 209 ? -7.853 -7.287 -2.244 1.00 97.69 209 ARG A CA 1
ATOM 1636 C C . ARG A 1 209 ? -8.268 -6.947 -3.672 1.00 97.69 209 ARG A C 1
ATOM 1638 O O . ARG A 1 209 ? -7.681 -7.484 -4.611 1.00 97.69 209 ARG A O 1
ATOM 1645 N N . PHE A 1 210 ? -9.248 -6.064 -3.831 1.00 98.19 210 PHE A N 1
ATOM 1646 C CA . PHE A 1 210 ? -9.709 -5.602 -5.131 1.00 98.19 210 PHE A CA 1
ATOM 1647 C C . PHE A 1 210 ? -8.617 -4.838 -5.891 1.00 98.19 210 PHE A C 1
ATOM 1649 O O . PHE A 1 210 ? -8.343 -5.167 -7.042 1.00 98.19 210 PHE A O 1
ATOM 1656 N N . GLU A 1 211 ? -7.926 -3.901 -5.240 1.00 98.06 211 GLU A N 1
ATOM 1657 C CA . GLU A 1 211 ? -6.789 -3.165 -5.813 1.00 98.06 211 GLU A CA 1
ATOM 1658 C C . GLU A 1 211 ? -5.679 -4.108 -6.293 1.00 98.06 211 GLU A C 1
ATOM 1660 O O . GLU A 1 211 ? -5.209 -3.997 -7.426 1.00 98.06 211 GLU A O 1
ATOM 1665 N N . ASN A 1 212 ? -5.312 -5.096 -5.471 1.00 97.88 212 ASN A N 1
ATOM 1666 C CA . ASN A 1 212 ? -4.321 -6.106 -5.846 1.00 97.88 212 ASN A CA 1
ATOM 1667 C C . ASN A 1 212 ? -4.768 -6.948 -7.052 1.00 97.88 212 ASN A C 1
ATOM 1669 O O . ASN A 1 212 ? -3.947 -7.298 -7.901 1.00 97.88 212 ASN A O 1
ATOM 1673 N N . ASN A 1 213 ? -6.060 -7.276 -7.148 1.00 96.81 213 ASN A N 1
ATOM 1674 C CA . ASN A 1 213 ? -6.610 -8.004 -8.290 1.00 96.81 213 ASN A CA 1
ATOM 1675 C C . ASN A 1 213 ? -6.532 -7.158 -9.572 1.00 96.81 213 ASN A C 1
ATOM 1677 O O . ASN A 1 213 ? -6.006 -7.627 -10.582 1.00 96.81 213 ASN A O 1
ATOM 1681 N N . VAL A 1 214 ? -6.956 -5.891 -9.508 1.00 97.44 214 VAL A N 1
ATOM 1682 C CA . VAL A 1 214 ? -6.856 -4.942 -10.628 1.00 97.44 214 VAL A CA 1
ATOM 1683 C C . VAL A 1 214 ? -5.408 -4.792 -11.090 1.00 97.44 214 VAL A C 1
ATOM 1685 O O . VAL A 1 214 ? -5.140 -4.861 -12.291 1.00 97.44 214 VAL A O 1
ATOM 1688 N N . GLU A 1 215 ? -4.460 -4.640 -10.164 1.00 97.38 215 GLU A N 1
ATOM 1689 C CA . GLU A 1 215 ? -3.043 -4.512 -10.505 1.00 97.38 215 GLU A CA 1
ATOM 1690 C C . GLU A 1 215 ? -2.475 -5.812 -11.096 1.00 97.38 215 GLU A C 1
ATOM 1692 O O . GLU A 1 215 ? -1.692 -5.769 -12.044 1.00 97.38 215 GLU A O 1
ATOM 1697 N N . SER A 1 216 ? -2.915 -6.981 -10.618 1.00 95.12 216 SER A N 1
ATOM 1698 C CA . SER A 1 216 ? -2.548 -8.275 -11.205 1.00 95.12 216 SER A CA 1
ATOM 1699 C C . SER A 1 216 ? -3.044 -8.408 -12.649 1.00 95.12 216 SER A C 1
ATOM 1701 O O . SER A 1 216 ? -2.267 -8.761 -13.542 1.00 95.12 216 SER A O 1
ATOM 1703 N N . VAL A 1 217 ? -4.308 -8.056 -12.909 1.00 95.38 217 VAL A N 1
ATOM 1704 C CA . VAL A 1 217 ? -4.893 -8.060 -14.259 1.00 95.38 217 VAL A CA 1
ATOM 1705 C C . VAL A 1 217 ? -4.164 -7.062 -15.160 1.00 95.38 217 VAL A C 1
ATOM 1707 O O . VAL A 1 217 ? -3.752 -7.420 -16.267 1.00 95.38 217 VAL A O 1
ATOM 1710 N N . ARG A 1 218 ? -3.929 -5.835 -14.680 1.00 95.88 218 ARG A N 1
ATOM 1711 C CA . ARG A 1 218 ? -3.161 -4.806 -15.396 1.00 95.88 218 ARG A CA 1
ATOM 1712 C C . ARG A 1 218 ? -1.758 -5.298 -15.738 1.00 95.88 218 ARG A C 1
ATOM 1714 O O . ARG A 1 218 ? -1.338 -5.188 -16.890 1.00 95.88 218 ARG A O 1
ATOM 1721 N N . SER A 1 219 ? -1.048 -5.863 -14.767 1.00 96.25 219 SER A N 1
ATOM 1722 C CA . SER A 1 219 ? 0.292 -6.409 -14.960 1.00 96.25 219 SER A CA 1
ATOM 1723 C C . SER A 1 219 ? 0.282 -7.545 -15.981 1.00 96.25 219 SER A C 1
ATOM 1725 O O . SER A 1 219 ? 1.087 -7.523 -16.907 1.00 96.25 219 SER A O 1
ATOM 1727 N N . SER A 1 220 ? -0.672 -8.480 -15.914 1.00 94.25 220 SER A N 1
ATOM 1728 C CA . SER A 1 220 ? -0.818 -9.559 -16.904 1.00 94.25 220 SER A CA 1
ATOM 1729 C C . SER A 1 220 ? -1.018 -9.018 -18.326 1.00 94.25 220 SER A C 1
ATOM 1731 O O . SER A 1 220 ? -0.366 -9.481 -19.262 1.00 94.25 220 SER A O 1
ATOM 1733 N N . VAL A 1 221 ? -1.865 -8.000 -18.496 1.00 95.25 221 VAL A N 1
ATOM 1734 C CA . VAL A 1 221 ? -2.132 -7.371 -19.799 1.00 95.25 221 VAL A CA 1
ATOM 1735 C C . VAL A 1 221 ? -0.892 -6.657 -20.345 1.00 95.25 221 VAL A C 1
ATOM 1737 O O . VAL A 1 221 ? -0.540 -6.847 -21.509 1.00 95.25 221 VAL A O 1
ATOM 1740 N N . LEU A 1 222 ? -0.203 -5.870 -19.513 1.00 94.19 222 LEU A N 1
ATOM 1741 C CA . LEU A 1 222 ? 0.948 -5.065 -19.934 1.00 94.19 222 LEU A CA 1
ATOM 1742 C C . LEU A 1 222 ? 2.215 -5.901 -20.147 1.00 94.19 222 LEU A C 1
ATOM 1744 O O . LEU A 1 222 ? 2.904 -5.730 -21.150 1.00 94.19 222 LEU A O 1
ATOM 1748 N N . THR A 1 223 ? 2.524 -6.808 -19.220 1.00 93.12 223 THR A N 1
ATOM 1749 C CA . THR A 1 223 ? 3.766 -7.599 -19.246 1.00 93.12 223 THR A CA 1
ATOM 1750 C C . THR A 1 223 ? 3.692 -8.763 -20.224 1.00 93.12 223 THR A C 1
ATOM 1752 O O . THR A 1 223 ? 4.659 -9.025 -20.932 1.00 93.12 223 THR A O 1
ATOM 1755 N N . SER A 1 224 ? 2.545 -9.446 -20.308 1.00 90.44 224 SER A N 1
ATOM 1756 C CA . SER A 1 224 ? 2.361 -10.592 -21.211 1.00 90.44 224 SER A CA 1
ATOM 1757 C C . SER A 1 224 ? 1.789 -10.186 -22.573 1.00 90.44 224 SER A C 1
ATOM 1759 O O . SER A 1 224 ? 1.493 -11.055 -23.389 1.00 90.44 224 SER A O 1
ATOM 1761 N N . ASN A 1 225 ? 1.591 -8.880 -22.810 1.00 87.50 225 ASN A N 1
ATOM 1762 C CA . ASN A 1 225 ? 0.961 -8.320 -24.012 1.00 87.50 225 ASN A CA 1
ATOM 1763 C C . ASN A 1 225 ? -0.369 -9.020 -24.376 1.00 87.50 225 ASN A C 1
ATOM 1765 O O . ASN A 1 225 ? -0.724 -9.194 -25.545 1.00 87.50 225 ASN A O 1
ATOM 1769 N N . ARG A 1 226 ? -1.106 -9.484 -23.357 1.00 94.31 226 ARG A N 1
ATOM 1770 C CA . ARG A 1 226 ? -2.359 -10.222 -23.530 1.00 94.31 226 ARG A CA 1
ATOM 1771 C C . ARG A 1 226 ? -3.521 -9.243 -23.570 1.00 94.31 226 ARG A C 1
ATOM 1773 O O . ARG A 1 226 ? -3.624 -8.354 -22.735 1.00 94.31 226 ARG A O 1
ATOM 1780 N N . LYS A 1 227 ? -4.470 -9.465 -24.479 1.00 94.56 227 LYS A N 1
ATOM 1781 C CA . LYS A 1 227 ? -5.727 -8.706 -24.501 1.00 94.56 227 LYS A CA 1
ATOM 1782 C C . LYS A 1 227 ? -6.558 -8.970 -23.237 1.00 94.56 227 LYS A C 1
ATOM 1784 O O . LYS A 1 227 ? -6.747 -10.127 -22.843 1.00 94.56 227 LYS A O 1
ATOM 1789 N N . LEU A 1 228 ? -7.075 -7.893 -22.646 1.00 96.12 228 LEU A N 1
ATOM 1790 C CA . LEU A 1 228 ? -8.049 -7.935 -21.555 1.00 96.12 228 LEU A CA 1
ATOM 1791 C C . LEU A 1 228 ? -9.353 -8.569 -22.051 1.00 96.12 228 LEU A C 1
ATOM 1793 O O . LEU A 1 228 ? -9.844 -8.212 -23.125 1.00 96.12 228 LEU A O 1
ATOM 1797 N N . ARG A 1 229 ? -9.897 -9.529 -21.300 1.00 95.38 229 ARG A N 1
ATOM 1798 C CA . ARG A 1 229 ? -11.159 -10.195 -21.651 1.00 95.38 229 ARG A CA 1
ATOM 1799 C C . ARG A 1 229 ? -12.337 -9.479 -20.997 1.00 95.38 229 ARG A C 1
ATOM 1801 O O . ARG A 1 229 ? -12.227 -9.013 -19.868 1.00 95.38 229 ARG A O 1
ATOM 1808 N N . MET A 1 230 ? -13.488 -9.475 -21.670 1.00 97.69 230 MET A N 1
ATOM 1809 C CA . MET A 1 230 ? -14.720 -8.885 -21.124 1.00 97.69 230 MET A CA 1
ATOM 1810 C C . MET A 1 230 ? -15.159 -9.534 -19.811 1.00 97.69 230 MET A C 1
ATOM 1812 O O . MET A 1 230 ? -15.520 -8.822 -18.886 1.00 97.69 230 MET A O 1
ATOM 1816 N N . SER A 1 231 ? -15.008 -10.852 -19.678 1.00 96.69 231 SER A N 1
ATOM 1817 C CA . SER A 1 231 ? -15.314 -11.570 -18.435 1.00 96.69 231 SER A CA 1
ATOM 1818 C C . SER A 1 231 ? -14.506 -11.068 -17.229 1.00 96.69 231 SER A C 1
ATOM 1820 O O . SER A 1 231 ? -14.986 -11.090 -16.101 1.00 96.69 231 SER A O 1
ATOM 1822 N N . GLU A 1 232 ? -13.266 -10.616 -17.450 1.00 96.00 232 GLU A N 1
ATOM 1823 C CA . GLU A 1 232 ? -12.417 -10.056 -16.389 1.00 96.00 232 GLU A CA 1
ATOM 1824 C C . GLU A 1 232 ? -12.916 -8.665 -15.987 1.00 96.00 232 GLU A C 1
ATOM 1826 O O . GLU A 1 232 ? -12.978 -8.345 -14.806 1.00 96.00 232 GLU A O 1
ATOM 1831 N N . VAL A 1 233 ? -13.336 -7.861 -16.967 1.00 97.06 233 VAL A N 1
ATOM 1832 C CA . VAL A 1 233 ? -13.941 -6.543 -16.729 1.00 97.06 233 VAL A CA 1
ATOM 1833 C C . VAL A 1 233 ? -15.262 -6.674 -15.974 1.00 97.06 233 VAL A C 1
ATOM 1835 O O . VAL A 1 233 ? -15.498 -5.925 -15.031 1.00 97.06 233 VAL A O 1
ATOM 1838 N N . GLU A 1 234 ? -16.109 -7.629 -16.351 1.00 97.62 234 GLU A N 1
ATOM 1839 C CA . GLU A 1 234 ? -17.377 -7.913 -15.673 1.00 97.62 234 GLU A CA 1
ATOM 1840 C C . GLU A 1 234 ? -17.143 -8.326 -14.220 1.00 97.62 234 GLU A C 1
ATOM 1842 O O . GLU A 1 234 ? -17.737 -7.733 -13.324 1.00 97.62 234 GLU A O 1
ATOM 1847 N N . SER A 1 235 ? -16.205 -9.247 -13.973 1.00 96.69 235 SER A N 1
ATOM 1848 C CA . SER A 1 235 ? -15.846 -9.676 -12.616 1.00 96.69 235 SER A CA 1
ATOM 1849 C C . SER A 1 235 ? -15.312 -8.523 -11.756 1.00 96.69 235 SER A C 1
ATOM 1851 O O . SER A 1 235 ? -15.720 -8.371 -10.604 1.00 96.69 235 SER A O 1
ATOM 1853 N N . LEU A 1 236 ? -14.450 -7.662 -12.313 1.00 97.62 236 LEU A N 1
ATOM 1854 C CA . LEU A 1 236 ? -13.964 -6.471 -11.610 1.00 97.62 236 LEU A CA 1
ATOM 1855 C C . LEU A 1 236 ? -15.094 -5.467 -11.337 1.00 97.62 236 LEU A C 1
ATOM 1857 O O . LEU A 1 236 ? -15.170 -4.886 -10.257 1.00 97.62 236 LEU A O 1
ATOM 1861 N N . THR A 1 237 ? -15.997 -5.276 -12.295 1.00 97.75 237 THR A N 1
ATOM 1862 C CA . THR 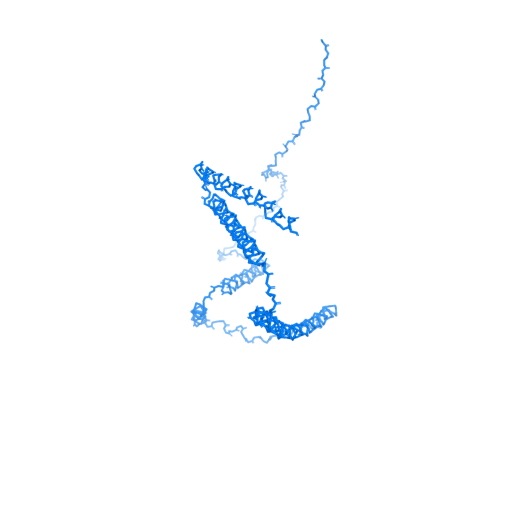A 1 237 ? -17.137 -4.363 -12.142 1.00 97.75 237 THR A CA 1
ATOM 1863 C C . THR A 1 237 ? -18.112 -4.874 -11.083 1.00 97.75 237 THR A C 1
ATOM 1865 O O . THR A 1 237 ? -18.576 -4.101 -10.244 1.00 97.75 237 THR A O 1
ATOM 1868 N N . GLU A 1 238 ? -18.393 -6.177 -11.070 1.00 97.62 238 GLU A N 1
ATOM 1869 C CA . GLU A 1 238 ? -19.227 -6.825 -10.059 1.00 97.62 238 GLU A CA 1
ATOM 1870 C C . GLU A 1 238 ? -18.605 -6.703 -8.663 1.00 97.62 238 GLU A C 1
ATOM 1872 O O . GLU A 1 238 ? -19.286 -6.271 -7.729 1.00 97.62 238 GLU A O 1
ATOM 1877 N N . GLY A 1 239 ? -17.302 -6.981 -8.536 1.00 96.50 239 GLY A N 1
ATOM 1878 C CA . GLY A 1 239 ? -16.555 -6.821 -7.287 1.00 96.50 239 GLY A CA 1
ATOM 1879 C C . GLY A 1 239 ? -16.596 -5.386 -6.754 1.00 96.50 239 GLY A C 1
ATOM 1880 O O . GLY A 1 239 ? -16.928 -5.169 -5.588 1.00 96.50 239 GLY A O 1
ATOM 1881 N N . LEU A 1 240 ? -16.353 -4.392 -7.614 1.00 97.88 240 LEU A N 1
ATOM 1882 C CA . LEU A 1 240 ? -16.436 -2.979 -7.238 1.00 97.88 240 LEU A CA 1
ATOM 1883 C C . LEU A 1 240 ? -17.855 -2.576 -6.819 1.00 97.88 240 LEU A C 1
ATOM 1885 O O . LEU A 1 240 ? -18.034 -1.826 -5.860 1.00 97.88 240 LEU A O 1
ATOM 1889 N N . THR A 1 241 ? -18.873 -3.093 -7.508 1.00 97.38 241 THR A N 1
ATOM 1890 C CA . THR A 1 241 ? -20.277 -2.818 -7.175 1.00 97.38 241 THR A CA 1
ATOM 1891 C C . THR A 1 241 ? -20.645 -3.414 -5.815 1.00 97.38 241 THR A C 1
ATOM 1893 O O . THR A 1 241 ? -21.338 -2.767 -5.031 1.00 97.38 241 THR A O 1
ATOM 1896 N N . GLN A 1 242 ? -20.170 -4.624 -5.504 1.00 96.94 242 GLN A N 1
ATOM 1897 C CA . GLN A 1 242 ? -20.389 -5.256 -4.204 1.00 96.94 242 GLN A CA 1
ATOM 1898 C C . GLN A 1 242 ? -19.736 -4.457 -3.070 1.00 96.94 242 GLN A C 1
ATOM 1900 O O . GLN A 1 242 ? -20.416 -4.121 -2.101 1.00 96.94 242 GLN A O 1
ATOM 1905 N N . ILE A 1 243 ? -18.470 -4.065 -3.236 1.00 97.44 243 ILE A N 1
ATOM 1906 C CA . ILE A 1 243 ? -17.754 -3.205 -2.281 1.00 97.44 243 ILE A CA 1
ATOM 1907 C C . ILE A 1 243 ? -18.486 -1.867 -2.103 1.00 97.44 243 ILE A C 1
ATOM 1909 O O . ILE A 1 243 ? -18.664 -1.395 -0.982 1.00 97.44 243 ILE A O 1
ATOM 1913 N N . GLY A 1 244 ? -18.974 -1.269 -3.193 1.00 96.88 244 GLY A N 1
ATOM 1914 C CA . GLY A 1 244 ? -19.756 -0.033 -3.148 1.00 96.88 244 GLY A CA 1
ATOM 1915 C C . GLY A 1 244 ? -21.064 -0.168 -2.360 1.00 96.88 244 GLY A C 1
ATOM 1916 O O . GLY A 1 244 ? -21.415 0.735 -1.600 1.00 96.88 244 GLY A O 1
ATOM 1917 N N . ARG A 1 245 ? -21.771 -1.300 -2.488 1.00 95.00 245 ARG A N 1
ATOM 1918 C CA . ARG A 1 245 ? -22.979 -1.590 -1.695 1.00 95.00 245 ARG A CA 1
ATOM 1919 C C . ARG A 1 245 ? -22.664 -1.753 -0.213 1.00 95.00 245 ARG A C 1
ATOM 1921 O O . ARG A 1 245 ? -23.370 -1.183 0.613 1.00 95.00 245 ARG A O 1
ATOM 1928 N N . GLU A 1 246 ? -21.608 -2.490 0.118 1.00 93.06 246 GLU A N 1
ATOM 1929 C CA . GLU A 1 246 ? -21.164 -2.677 1.504 1.00 93.06 246 GLU A CA 1
ATOM 1930 C C . GLU A 1 246 ? -20.746 -1.347 2.142 1.00 93.06 246 GLU A C 1
ATOM 1932 O O . GLU A 1 246 ? -21.162 -1.042 3.258 1.00 93.06 246 GLU A O 1
ATOM 1937 N N . ALA A 1 247 ? -20.022 -0.501 1.404 1.00 94.12 247 ALA A N 1
ATOM 1938 C CA . ALA A 1 247 ? -19.661 0.845 1.842 1.00 94.12 247 ALA A CA 1
ATOM 1939 C C . ALA A 1 247 ? -20.887 1.740 2.071 1.00 94.12 247 ALA A C 1
ATOM 1941 O O . ALA A 1 247 ? -20.946 2.474 3.059 1.00 94.12 247 ALA A O 1
ATOM 1942 N N . ALA A 1 248 ? -21.876 1.684 1.175 1.00 92.25 248 ALA A N 1
ATOM 1943 C CA . ALA A 1 248 ? -23.112 2.445 1.316 1.00 92.25 248 ALA A CA 1
ATOM 1944 C C . ALA A 1 248 ? -23.921 1.987 2.538 1.00 92.25 248 ALA A C 1
ATOM 1946 O O . ALA A 1 248 ? -24.331 2.834 3.327 1.00 92.25 248 ALA A O 1
ATOM 1947 N N . ALA A 1 249 ? -24.084 0.673 2.728 1.00 88.81 249 ALA A N 1
ATOM 1948 C CA . ALA A 1 249 ? -24.772 0.101 3.885 1.00 88.81 249 ALA A CA 1
ATOM 1949 C C . ALA A 1 249 ? -24.091 0.509 5.200 1.00 88.81 249 ALA A C 1
ATOM 1951 O O . ALA A 1 249 ? -24.738 1.030 6.109 1.00 88.81 249 ALA A O 1
ATOM 1952 N N . LEU A 1 250 ? -22.763 0.382 5.259 1.00 88.44 250 LEU A N 1
ATOM 1953 C CA . LEU A 1 250 ? -21.980 0.771 6.427 1.00 88.44 250 LEU A CA 1
ATOM 1954 C C . LEU A 1 250 ? -22.108 2.272 6.731 1.00 88.44 250 LEU A C 1
ATOM 1956 O O . LEU A 1 250 ? -22.260 2.670 7.884 1.00 88.44 250 LEU A O 1
ATOM 1960 N N . LYS A 1 251 ? -22.113 3.118 5.694 1.00 86.56 251 LYS A N 1
ATOM 1961 C CA . LYS A 1 251 ? -22.322 4.565 5.831 1.00 86.56 251 LYS A CA 1
ATOM 1962 C C . LYS A 1 251 ? -23.735 4.912 6.311 1.00 86.56 251 LYS A C 1
ATOM 1964 O O . LYS A 1 251 ? -23.895 5.874 7.056 1.00 86.56 251 LYS A O 1
ATOM 1969 N N . THR A 1 252 ? -24.759 4.167 5.899 1.00 82.75 252 THR A N 1
ATOM 1970 C CA . THR A 1 252 ? -26.143 4.396 6.351 1.00 82.75 252 THR A CA 1
ATOM 1971 C C . THR A 1 252 ? -26.411 3.924 7.776 1.00 82.75 252 THR A C 1
ATOM 1973 O O . THR A 1 252 ? -27.371 4.388 8.376 1.00 82.75 252 THR A O 1
ATOM 1976 N N . GLU A 1 253 ? -25.568 3.050 8.331 1.00 77.12 253 GLU A N 1
ATOM 1977 C CA . GLU A 1 253 ? -25.672 2.564 9.716 1.00 77.12 253 GLU A CA 1
ATOM 1978 C C . GLU A 1 253 ? -25.011 3.522 10.742 1.00 77.12 253 GLU A C 1
ATOM 1980 O O . GLU A 1 253 ? -25.258 3.414 11.944 1.00 77.12 253 GLU A O 1
ATOM 1985 N N . PHE A 1 254 ? -24.224 4.513 10.290 1.00 67.69 254 PHE A N 1
ATOM 1986 C CA . PHE A 1 254 ? -23.585 5.536 11.144 1.00 67.69 254 PHE A CA 1
ATOM 1987 C C . PHE A 1 254 ? -24.580 6.389 11.971 1.00 67.69 254 PHE A C 1
ATOM 1989 O O . PHE A 1 254 ? -24.331 6.594 13.160 1.00 67.69 254 PHE A O 1
ATOM 1996 N N . PRO A 1 255 ? -25.717 6.862 11.414 1.00 61.12 255 PRO A N 1
ATOM 1997 C CA . PRO A 1 255 ? -26.704 7.651 12.154 1.00 61.12 255 PRO A CA 1
ATOM 1998 C C . PRO A 1 255 ? -27.458 6.859 13.224 1.00 61.12 255 PRO A C 1
ATOM 2000 O O . PRO A 1 255 ? -27.718 7.409 14.285 1.00 61.12 255 PRO A O 1
ATOM 2003 N N . SER A 1 256 ? -27.782 5.579 12.993 1.00 57.03 256 SER A N 1
ATOM 2004 C CA . SER A 1 256 ? -28.562 4.763 13.942 1.00 57.03 256 SER A CA 1
ATOM 2005 C C . SER A 1 256 ? -27.836 4.527 15.271 1.00 57.03 256 SER A C 1
ATOM 2007 O O . SER A 1 256 ? -28.470 4.515 16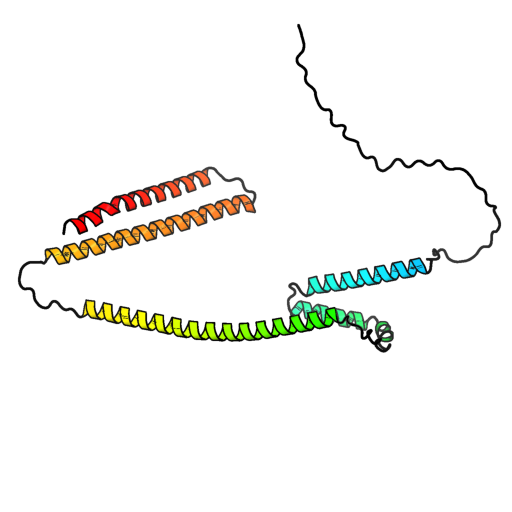.325 1.00 57.03 256 SER A O 1
ATOM 2009 N N . ILE A 1 257 ? -26.504 4.412 15.234 1.00 59.06 257 ILE A N 1
ATOM 2010 C CA . ILE A 1 257 ? -25.664 4.285 16.436 1.00 59.06 257 ILE A CA 1
ATOM 2011 C C . ILE A 1 257 ? -25.523 5.648 17.134 1.00 59.06 257 ILE A C 1
ATOM 2013 O O . ILE A 1 257 ? -25.557 5.730 18.360 1.00 59.06 257 ILE A O 1
ATOM 2017 N N . GLN A 1 258 ? -25.421 6.734 16.363 1.00 58.62 258 GLN A N 1
ATOM 2018 C CA . GLN A 1 258 ? -25.294 8.094 16.889 1.00 58.62 258 GLN A CA 1
ATOM 2019 C C . GLN A 1 258 ? -26.591 8.583 17.559 1.00 58.62 258 GLN A C 1
ATOM 2021 O O . GLN A 1 258 ? -26.535 9.178 18.631 1.00 58.62 258 GLN A O 1
ATOM 2026 N N . SER A 1 259 ? -27.759 8.226 17.014 1.00 56.50 259 SER A N 1
ATOM 2027 C CA . SER A 1 259 ? -29.066 8.500 17.626 1.00 56.50 259 SER A CA 1
ATOM 2028 C C . SER A 1 259 ? -29.327 7.715 18.916 1.00 56.50 259 SER A C 1
ATOM 2030 O O . SER A 1 259 ? -30.103 8.174 19.746 1.00 56.50 259 SER A O 1
ATOM 2032 N N . GLY A 1 260 ? -28.682 6.559 19.117 1.00 58.25 260 GLY A N 1
ATOM 2033 C CA . GLY A 1 260 ? -28.730 5.839 20.397 1.00 58.25 260 GLY A CA 1
ATOM 2034 C C . GLY A 1 260 ? -27.971 6.570 21.510 1.00 58.25 260 GLY A C 1
ATOM 2035 O O . GLY A 1 260 ? -28.428 6.604 22.647 1.00 58.25 260 GLY A O 1
ATOM 2036 N N . ILE A 1 261 ? -26.869 7.237 21.147 1.00 55.69 261 ILE A N 1
ATOM 2037 C CA . ILE A 1 261 ? -26.022 8.017 22.060 1.00 55.69 261 ILE A CA 1
ATOM 2038 C C . ILE A 1 261 ? -26.631 9.399 22.356 1.00 55.69 261 ILE A C 1
ATOM 2040 O O . ILE A 1 261 ? -26.533 9.876 23.481 1.00 55.69 261 ILE A O 1
ATOM 2044 N N . GLU A 1 262 ? -27.265 10.046 21.372 1.00 50.91 262 GLU A N 1
ATOM 2045 C CA . GLU A 1 262 ? -27.929 11.353 21.545 1.00 50.91 262 GLU A CA 1
ATOM 2046 C C . GLU A 1 262 ? -29.292 11.267 22.260 1.00 50.91 262 GLU A C 1
ATOM 2048 O O . GLU A 1 262 ? -29.814 12.288 22.705 1.00 50.91 262 GLU A O 1
ATOM 2053 N N . ALA A 1 263 ? -29.874 10.069 22.387 1.00 53.22 263 ALA A N 1
ATOM 2054 C CA . ALA A 1 263 ? -31.129 9.834 23.108 1.00 53.22 263 ALA A CA 1
ATOM 2055 C C . ALA A 1 263 ? -30.947 9.497 24.610 1.00 53.22 263 ALA A C 1
ATOM 2057 O O . ALA A 1 263 ? -31.934 9.166 25.275 1.00 53.22 263 ALA A O 1
ATOM 2058 N N . GLN A 1 264 ? -29.718 9.575 25.144 1.00 41.12 264 GLN A N 1
ATOM 2059 C CA . GLN A 1 264 ? -29.387 9.487 26.581 1.00 41.12 264 GLN A CA 1
ATOM 2060 C C . GLN A 1 264 ? -29.116 10.857 27.207 1.00 41.12 264 GLN A C 1
ATOM 2062 O O . GLN A 1 264 ? -29.325 10.958 28.441 1.00 41.12 264 GLN A O 1
#

pLDDT: mean 73.47, std 21.19, range [34.41, 98.19]